Protein AF-0000000087002024 (afdb_homodimer)

Solvent-accessible surface area (backbone atoms only — not comparable to full-atom values): 13842 Å² total; per-residue (Å²): 134,77,80,69,66,62,60,83,56,74,82,60,69,81,63,93,51,54,60,60,53,45,49,52,43,45,49,52,35,51,55,49,42,67,74,44,63,76,77,37,67,68,39,47,54,50,47,54,56,45,52,52,46,45,51,45,52,73,75,35,86,49,65,70,56,34,30,61,72,56,17,46,45,52,67,56,52,44,46,52,52,39,53,53,48,35,53,40,45,56,47,44,66,74,64,39,79,87,51,78,80,74,66,69,71,67,70,75,66,75,72,75,73,80,81,126,134,76,81,70,67,63,60,82,57,74,80,60,68,82,62,93,50,52,61,61,54,46,49,53,42,43,49,52,36,52,57,48,43,65,74,45,64,76,80,36,67,68,39,48,54,51,47,56,54,45,52,53,46,45,49,45,51,75,73,34,86,49,64,72,57,33,29,60,71,56,18,46,45,52,66,55,54,44,45,52,52,38,54,52,50,36,52,40,45,55,46,44,68,72,64,40,79,87,52,78,79,73,68,68,71,67,70,75,66,74,72,75,72,78,80,128

Organism: Coptotermes formosanus (NCBI:txid36987)

Radius of gyration: 22.5 Å; Cα contacts (8 Å, |Δi|>4): 186; chains: 2; bounding box: 39×82×56 Å

pLDDT: mean 81.4, std 20.83, range [23.92, 98.75]

Sequence (232 aa):
MLLFQTTGLTGLAVAKNPHHTLTVLYSKILRALQKMPSNAAYRKYTEEIISERALVVKSTADVGELERKIGCGQVEELIVQAENELILARKMLSWKPWEPLITKPVPQQWTWPPTKMLLFQTTGLTGLAVAKNPHHTLTVLYSKILRALQKMPSNAAYRKYTEEIISERALVVKSTADVGELERKIGCGQVEELIVQAENELILARKMLSWKPWEPLITKPVPQQWTWPPTK

Structure (mmCIF, N/CA/C/O backbone):
data_AF-0000000087002024-model_v1
#
loop_
_entity.id
_entity.type
_entity.pdbx_description
1 polymer 'Uncharacterized protein'
#
loop_
_atom_site.group_PDB
_atom_site.id
_atom_site.type_symbol
_atom_site.label_atom_id
_atom_site.label_alt_id
_atom_site.label_comp_id
_atom_site.label_asym_id
_atom_site.l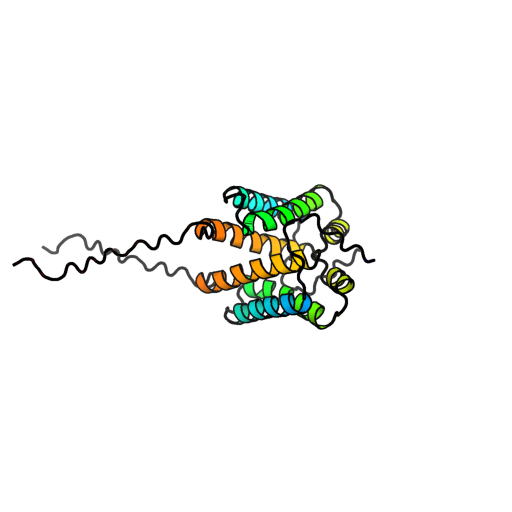abel_entity_id
_atom_site.label_seq_id
_atom_site.pdbx_PDB_ins_code
_atom_site.Cartn_x
_atom_site.Cartn_y
_atom_site.Cartn_z
_atom_site.occupancy
_atom_site.B_iso_or_equiv
_atom_site.auth_seq_id
_atom_site.auth_comp_id
_atom_site.auth_asym_id
_atom_site.auth_atom_id
_atom_site.pdbx_PDB_model_num
ATOM 1 N N . MET A 1 1 ? 16.328 -25.953 -3.027 1 23.92 1 MET A N 1
ATOM 2 C CA . MET A 1 1 ? 17.172 -24.828 -2.611 1 23.92 1 MET A CA 1
ATOM 3 C C . MET A 1 1 ? 16.531 -23.5 -3.012 1 23.92 1 MET A C 1
ATOM 5 O O . MET A 1 1 ? 16.391 -23.203 -4.203 1 23.92 1 MET A O 1
ATOM 9 N N . LEU A 1 2 ? 15.273 -23.234 -2.746 1 27.25 2 LEU A N 1
ATOM 10 C CA . LEU A 1 2 ? 14.031 -22.688 -3.289 1 27.25 2 LEU A CA 1
ATOM 11 C C . LEU A 1 2 ? 14.18 -21.203 -3.598 1 27.25 2 LEU A C 1
ATOM 13 O O . LEU A 1 2 ? 14.797 -20.469 -2.828 1 27.25 2 LEU A O 1
ATOM 17 N N . LEU A 1 3 ? 14.086 -20.891 -4.848 1 30.22 3 LEU A N 1
ATOM 18 C CA . LEU A 1 3 ? 14.43 -19.766 -5.715 1 30.22 3 LEU A CA 1
ATOM 19 C C . LEU A 1 3 ? 13.914 -18.453 -5.129 1 30.22 3 LEU A C 1
ATOM 21 O O . LEU A 1 3 ? 12.711 -18.266 -4.98 1 30.22 3 LEU A O 1
ATOM 25 N N . PHE A 1 4 ? 14.344 -18.125 -3.893 1 35.19 4 PHE A N 1
ATOM 26 C CA . PHE A 1 4 ? 14.367 -16.734 -3.428 1 35.19 4 PHE A CA 1
ATOM 27 C C . PHE A 1 4 ? 14.617 -15.781 -4.586 1 35.19 4 PHE A C 1
ATOM 29 O O . PHE A 1 4 ? 15.773 -15.523 -4.945 1 35.19 4 PHE A O 1
ATOM 36 N N . GLN A 1 5 ? 14.172 -16.156 -5.648 1 35.31 5 GLN A N 1
ATOM 37 C CA . GLN A 1 5 ? 14.492 -15.266 -6.754 1 35.31 5 GLN A CA 1
ATOM 38 C C . GLN A 1 5 ? 14.297 -13.805 -6.355 1 35.31 5 GLN A C 1
ATOM 40 O O . GLN A 1 5 ? 13.227 -13.422 -5.883 1 35.31 5 GLN A O 1
ATOM 45 N N . THR A 1 6 ? 15.297 -13.344 -5.531 1 40.56 6 THR A N 1
ATOM 46 C CA . THR A 1 6 ? 15.492 -11.961 -5.109 1 40.56 6 THR A CA 1
ATOM 47 C C . THR A 1 6 ? 14.805 -11 -6.074 1 40.56 6 THR A C 1
ATOM 49 O O . THR A 1 6 ? 14.945 -11.125 -7.293 1 40.56 6 THR A O 1
ATOM 52 N N . THR A 1 7 ? 13.602 -10.969 -6 1 44.62 7 THR A N 1
ATOM 53 C CA . THR A 1 7 ? 13.203 -9.766 -6.723 1 44.62 7 THR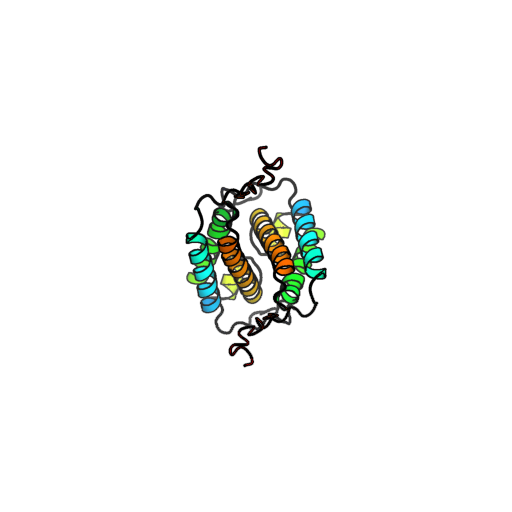 A CA 1
ATOM 54 C C . THR A 1 7 ? 14.312 -8.719 -6.688 1 44.62 7 THR A C 1
ATOM 56 O O . THR A 1 7 ? 15.156 -8.727 -5.785 1 44.62 7 THR A O 1
ATOM 59 N N . GLY A 1 8 ? 15.242 -8.891 -7.855 1 44.75 8 GLY A N 1
ATOM 60 C CA . GLY A 1 8 ? 16.172 -7.816 -8.141 1 44.75 8 GLY A CA 1
ATOM 61 C C . GLY A 1 8 ? 15.977 -6.598 -7.258 1 44.75 8 GLY A C 1
ATOM 62 O O . GLY A 1 8 ? 16.469 -5.508 -7.57 1 44.75 8 GLY A O 1
ATOM 63 N N . LEU A 1 9 ? 14.914 -6.742 -6.496 1 50.91 9 LEU A N 1
ATOM 64 C CA . LEU A 1 9 ? 14.859 -5.527 -5.688 1 50.91 9 LEU A CA 1
ATOM 65 C C . LEU A 1 9 ? 16.047 -5.469 -4.723 1 50.91 9 LEU A C 1
ATOM 67 O O . LEU A 1 9 ? 16.062 -6.18 -3.713 1 50.91 9 LEU A O 1
ATOM 71 N N . THR A 1 10 ? 17.156 -5.328 -5.141 1 52.59 10 THR A N 1
ATOM 72 C CA . THR A 1 10 ? 18.453 -5.328 -4.5 1 52.59 10 THR A CA 1
ATOM 73 C C . THR A 1 10 ? 18.391 -4.652 -3.133 1 52.59 10 THR A C 1
ATOM 75 O O . THR A 1 10 ? 19.109 -5.043 -2.207 1 52.59 10 THR A O 1
ATOM 78 N N . GLY A 1 11 ? 17.656 -3.789 -2.939 1 53.91 11 GLY A N 1
ATOM 79 C CA . GLY A 1 11 ? 17.828 -2.98 -1.743 1 53.91 11 GLY A CA 1
ATOM 80 C C . GLY A 1 11 ? 16.969 -3.443 -0.584 1 53.91 11 GLY A C 1
ATOM 81 O O . GLY A 1 11 ? 17.062 -2.91 0.523 1 53.91 11 GLY A O 1
ATOM 82 N N . LEU A 1 12 ? 16.141 -4.383 -0.875 1 62.22 12 LEU A N 1
ATOM 83 C CA . LEU A 1 12 ? 15.281 -4.766 0.246 1 62.22 12 LEU A CA 1
ATOM 84 C C . LEU A 1 12 ? 15.93 -5.875 1.066 1 62.22 12 LEU A C 1
ATOM 86 O O . LEU A 1 12 ? 16.391 -6.875 0.511 1 62.22 12 LEU A O 1
ATOM 90 N N . ALA A 1 13 ? 16.359 -5.551 2.275 1 59.19 13 ALA A N 1
ATOM 91 C CA . ALA A 1 13 ? 16.969 -6.523 3.178 1 59.19 13 ALA A CA 1
ATOM 92 C C . ALA A 1 13 ? 16.016 -7.684 3.457 1 59.19 13 ALA A C 1
ATOM 94 O O . ALA A 1 13 ? 14.812 -7.484 3.621 1 59.19 13 ALA A O 1
ATOM 95 N N . VAL A 1 14 ? 16.562 -8.836 3.277 1 68.31 14 VAL A N 1
ATOM 96 C CA . VAL A 1 14 ? 15.852 -10.062 3.613 1 68.31 14 VAL A CA 1
ATOM 97 C C . VAL A 1 14 ? 15.531 -10.078 5.105 1 68.31 14 VAL A C 1
ATOM 99 O O . VAL A 1 14 ? 16.406 -9.859 5.941 1 68.31 14 VAL A O 1
ATOM 102 N N . A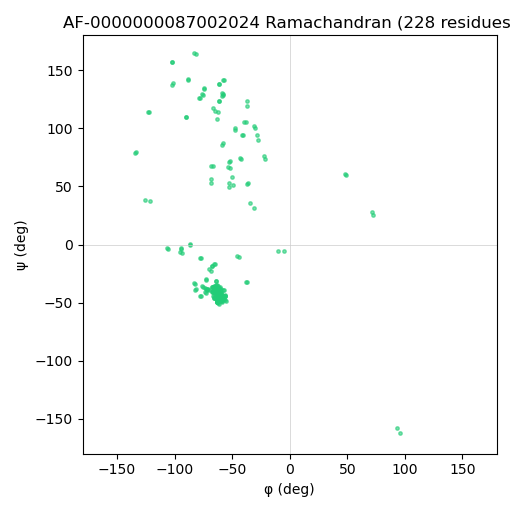LA A 1 15 ? 14.172 -10.219 5.328 1 74.5 15 ALA A N 1
ATOM 103 C CA . ALA A 1 15 ? 13.766 -10.281 6.727 1 74.5 15 ALA A CA 1
ATOM 104 C C . ALA A 1 15 ? 14.094 -11.641 7.332 1 74.5 15 ALA A C 1
ATOM 106 O O . ALA A 1 15 ? 13.781 -12.68 6.742 1 74.5 15 ALA A O 1
ATOM 107 N N . LYS A 1 16 ? 14.766 -11.641 8.477 1 80.31 16 LYS A N 1
ATOM 108 C CA . LYS A 1 16 ? 15.125 -12.867 9.188 1 80.31 16 LYS A CA 1
ATOM 109 C C . LYS A 1 16 ? 13.883 -13.633 9.633 1 80.31 16 LYS A C 1
ATOM 111 O O . LYS A 1 16 ? 13.836 -14.859 9.555 1 80.31 16 LYS A O 1
ATOM 116 N N . ASN A 1 17 ? 12.836 -12.898 10.016 1 91.69 17 ASN A N 1
ATOM 117 C CA . ASN A 1 17 ? 11.578 -13.477 10.469 1 91.69 17 ASN A CA 1
ATOM 118 C C . ASN A 1 17 ? 10.383 -12.805 9.812 1 91.69 17 ASN A C 1
ATOM 120 O O . ASN A 1 17 ? 9.688 -12 10.438 1 91.69 17 ASN A O 1
ATOM 124 N N . PRO A 1 18 ? 10.172 -13.227 8.625 1 92.88 18 PRO A N 1
ATOM 125 C CA . PRO A 1 18 ? 9.125 -12.539 7.863 1 92.88 18 PRO A CA 1
ATOM 126 C C . PRO A 1 18 ? 7.742 -12.703 8.484 1 92.88 18 PRO A C 1
ATOM 128 O O . PRO A 1 18 ? 6.934 -11.766 8.453 1 92.88 18 PRO A O 1
ATOM 131 N N . HIS A 1 19 ? 7.5 -13.844 9.023 1 95.38 19 HIS A N 1
ATOM 132 C CA . HIS A 1 19 ? 6.203 -14.07 9.656 1 95.38 19 HIS A CA 1
ATOM 133 C C . HIS A 1 19 ? 5.977 -13.102 10.812 1 95.38 19 HIS A C 1
ATOM 135 O O . HIS A 1 19 ? 4.914 -12.477 10.906 1 95.38 19 HIS A O 1
ATOM 141 N N . HIS A 1 20 ? 6.949 -13.078 11.641 1 95.69 20 HIS A N 1
ATOM 142 C CA . HIS A 1 20 ? 6.844 -12.172 12.773 1 95.69 20 HIS A CA 1
ATOM 143 C C . HIS A 1 20 ? 6.695 -10.719 12.32 1 95.69 20 HIS A C 1
ATOM 145 O O . HIS A 1 20 ? 5.812 -10.008 12.797 1 95.69 20 HIS A O 1
ATOM 151 N N . THR A 1 21 ? 7.551 -10.32 11.391 1 95.12 21 THR A N 1
ATOM 152 C CA . THR A 1 21 ? 7.551 -8.945 10.906 1 95.12 21 THR A CA 1
ATOM 153 C C . THR A 1 21 ? 6.199 -8.594 10.297 1 95.12 21 THR A C 1
ATOM 155 O O . THR A 1 21 ? 5.613 -7.559 10.625 1 95.12 21 THR A O 1
ATOM 158 N N . LEU A 1 22 ? 5.668 -9.43 9.484 1 96.69 22 LEU A N 1
ATOM 159 C CA . LEU A 1 22 ? 4.383 -9.18 8.844 1 96.69 22 LEU A CA 1
ATOM 160 C C . LEU A 1 22 ? 3.254 -9.18 9.867 1 96.69 22 LEU A C 1
ATOM 162 O O . LEU A 1 22 ? 2.336 -8.359 9.781 1 96.69 22 LEU A O 1
ATOM 166 N N . THR A 1 23 ? 3.326 -10.078 10.781 1 97.81 23 THR A N 1
ATOM 167 C CA . THR A 1 23 ? 2.314 -10.141 11.828 1 97.81 23 THR A CA 1
ATOM 168 C C . THR A 1 23 ? 2.264 -8.828 12.609 1 97.81 23 THR A C 1
ATOM 170 O O . THR A 1 23 ? 1.185 -8.273 12.836 1 97.81 23 THR A O 1
ATOM 173 N N . VAL A 1 24 ? 3.373 -8.328 12.977 1 97.81 24 VAL A N 1
ATOM 174 C CA . VAL A 1 24 ? 3.461 -7.082 13.742 1 97.81 24 VAL A CA 1
ATOM 175 C C . VAL A 1 24 ? 2.914 -5.926 12.906 1 97.81 24 VAL A C 1
ATOM 177 O O . VAL A 1 24 ? 2.096 -5.141 13.391 1 97.81 24 VAL A O 1
ATOM 180 N N . LEU A 1 25 ? 3.342 -5.824 11.68 1 97.88 25 LEU A N 1
ATOM 181 C CA . LEU A 1 25 ? 2.93 -4.734 10.805 1 97.88 25 LEU A CA 1
ATOM 182 C C . LEU A 1 25 ? 1.425 -4.777 10.555 1 97.88 25 LEU A C 1
ATOM 184 O O . LEU A 1 25 ? 0.743 -3.756 10.672 1 97.88 25 LEU A O 1
ATOM 188 N N . TYR A 1 26 ? 0.901 -5.922 10.195 1 98.38 26 TYR A N 1
ATOM 189 C CA . TYR A 1 26 ? -0.527 -6.043 9.922 1 98.38 26 TYR A CA 1
ATOM 190 C C . TYR A 1 26 ? -1.346 -5.758 11.18 1 98.38 26 TYR A C 1
ATOM 192 O O . TYR A 1 26 ? -2.412 -5.145 11.109 1 98.38 26 TYR A O 1
ATOM 200 N N . SER A 1 27 ? -0.848 -6.188 12.297 1 98.69 27 SER A N 1
ATOM 201 C CA . SER A 1 27 ? -1.529 -5.891 13.555 1 98.69 27 SER A CA 1
ATOM 202 C C . SER A 1 27 ? -1.57 -4.391 13.82 1 98.69 27 SER A C 1
ATOM 204 O O . SER A 1 27 ? -2.602 -3.854 14.227 1 98.69 27 SER A O 1
ATOM 206 N N . LYS A 1 28 ? -0.49 -3.766 13.625 1 98.75 28 LYS A N 1
ATOM 207 C CA . LYS A 1 28 ? -0.429 -2.32 13.828 1 98.75 28 LYS A CA 1
ATOM 208 C C . LYS A 1 28 ? -1.367 -1.59 12.875 1 98.75 28 LYS A C 1
ATOM 210 O O . LYS A 1 28 ? -2.025 -0.622 13.258 1 98.75 28 LYS A O 1
ATOM 215 N N . ILE A 1 29 ? -1.434 -2.023 11.688 1 98.75 29 ILE A N 1
ATOM 216 C CA . ILE A 1 29 ? -2.32 -1.414 10.703 1 98.75 29 ILE A CA 1
ATOM 217 C C . ILE A 1 29 ? -3.771 -1.583 11.141 1 98.75 29 ILE A C 1
ATOM 219 O O . ILE A 1 29 ? -4.539 -0.619 11.148 1 98.75 29 ILE A O 1
ATOM 223 N N . LEU A 1 30 ? -4.113 -2.799 11.492 1 98.62 30 LEU A N 1
ATOM 224 C CA . LEU A 1 30 ? -5.484 -3.074 11.914 1 98.62 30 LEU A CA 1
ATOM 225 C C . LEU A 1 30 ? -5.852 -2.238 13.141 1 98.62 30 LEU A C 1
ATOM 227 O O . LEU A 1 30 ? -6.965 -1.72 13.227 1 98.62 30 LEU A O 1
ATOM 231 N N . ARG A 1 31 ? -4.926 -2.123 14.039 1 98.62 31 ARG A N 1
ATOM 232 C CA . ARG A 1 31 ? -5.168 -1.3 15.219 1 98.62 31 ARG A CA 1
ATOM 233 C C . ARG A 1 31 ? -5.402 0.156 14.836 1 98.62 31 ARG A C 1
ATOM 235 O O . ARG A 1 31 ? -6.281 0.818 15.391 1 98.62 31 ARG A O 1
ATOM 242 N N . ALA A 1 32 ? -4.621 0.659 13.938 1 98.56 32 ALA A N 1
ATOM 243 C CA . ALA A 1 32 ? -4.809 2.027 13.461 1 98.56 32 ALA A CA 1
ATOM 244 C C . ALA A 1 32 ? -6.172 2.195 12.797 1 98.56 32 ALA A C 1
ATOM 246 O O . ALA A 1 32 ? -6.855 3.197 13.016 1 98.56 32 ALA A O 1
ATOM 247 N N . LEU A 1 33 ? -6.566 1.242 11.992 1 98.44 33 LEU A N 1
ATOM 248 C CA . LEU A 1 33 ? -7.832 1.299 11.273 1 98.44 33 LEU A CA 1
ATOM 249 C C . LEU A 1 33 ? -9.016 1.287 12.234 1 98.44 33 LEU A C 1
ATOM 251 O O . LEU A 1 33 ? -10.047 1.908 11.977 1 98.44 33 LEU A O 1
ATOM 255 N N . GLN A 1 34 ? -8.812 0.633 13.328 1 98.25 34 GLN A N 1
ATOM 256 C CA . GLN A 1 34 ? -9.883 0.527 14.312 1 98.25 34 GLN A CA 1
ATOM 257 C C . GLN A 1 34 ? -10.188 1.884 14.945 1 98.25 34 GLN A C 1
ATOM 259 O O . GLN A 1 34 ? -11.258 2.074 15.531 1 98.25 34 GLN A O 1
ATOM 264 N N . LYS A 1 35 ? -9.297 2.777 14.836 1 98.12 35 LYS A N 1
ATOM 265 C CA . LYS A 1 35 ? -9.477 4.109 15.406 1 98.12 35 LYS A CA 1
ATOM 266 C C . LYS A 1 35 ? -10.203 5.031 14.43 1 98.12 35 LYS A C 1
ATOM 268 O O . LYS A 1 35 ? -10.477 6.188 14.75 1 98.12 35 LYS A O 1
ATOM 273 N N . MET A 1 36 ? -10.562 4.586 13.297 1 97.75 36 MET A N 1
ATOM 274 C CA . MET A 1 36 ? -11.281 5.34 12.266 1 97.75 36 MET A CA 1
ATOM 275 C C . MET A 1 36 ? -12.758 4.969 12.25 1 97.75 36 MET A C 1
ATOM 277 O O . MET A 1 36 ? -13.133 3.869 12.664 1 97.75 36 MET A O 1
ATOM 281 N N . PRO A 1 37 ? -13.578 5.93 11.703 1 96.56 37 PRO A N 1
ATOM 282 C CA . PRO A 1 37 ? -14.969 5.516 11.477 1 96.56 37 PRO A CA 1
ATOM 283 C C . PRO A 1 37 ? -15.078 4.285 10.586 1 96.56 37 PRO A C 1
ATOM 285 O O . PRO A 1 37 ? -14.336 4.16 9.602 1 96.56 37 PRO A O 1
ATOM 288 N N . SER A 1 38 ? -15.992 3.398 10.867 1 94.19 38 SER A N 1
ATOM 289 C CA . SER A 1 38 ? -16.094 2.117 10.172 1 94.19 38 SER A CA 1
ATOM 290 C C . SER A 1 38 ? -16.562 2.303 8.734 1 94.19 38 SER A C 1
ATOM 292 O O . SER A 1 38 ? -16.344 1.432 7.887 1 94.19 38 SER A O 1
ATOM 294 N N . ASN A 1 39 ? -17.156 3.379 8.547 1 91.56 39 ASN A N 1
ATOM 295 C CA . ASN A 1 39 ? -17.688 3.6 7.207 1 91.56 39 ASN A CA 1
ATOM 296 C C . ASN A 1 39 ? -16.719 4.387 6.332 1 91.56 39 ASN A C 1
ATOM 298 O O . ASN A 1 39 ? -17.031 4.684 5.176 1 91.56 39 ASN A O 1
ATOM 302 N N . ALA A 1 40 ? -15.617 4.793 6.887 1 92.12 40 ALA A N 1
ATOM 303 C CA . ALA A 1 40 ? -14.594 5.422 6.051 1 92.12 40 ALA A CA 1
ATOM 304 C C . ALA A 1 40 ? -14.141 4.484 4.938 1 92.12 40 ALA A C 1
ATOM 306 O O . ALA A 1 40 ? -13.812 3.32 5.195 1 92.12 40 ALA A O 1
ATOM 307 N N . ALA A 1 41 ? -14.195 5.039 3.746 1 89 41 ALA A N 1
ATOM 308 C CA . ALA A 1 41 ? -13.867 4.203 2.594 1 89 41 ALA A CA 1
ATOM 309 C C . ALA A 1 41 ? -12.477 3.584 2.742 1 89 41 ALA A C 1
ATOM 311 O O . ALA A 1 41 ? -12.297 2.387 2.51 1 89 41 ALA A O 1
ATOM 312 N N . TYR A 1 42 ? -11.531 4.359 3.158 1 94.38 42 TYR A N 1
ATOM 313 C CA . TYR A 1 42 ? -10.164 3.877 3.35 1 94.38 42 TYR A CA 1
ATOM 314 C C . TYR A 1 42 ? -10.133 2.715 4.336 1 94.38 42 TYR A C 1
ATOM 316 O O . TYR A 1 42 ? -9.461 1.708 4.094 1 94.38 42 TYR A O 1
ATOM 324 N N . ARG A 1 43 ? -10.805 2.854 5.426 1 95.44 43 ARG A N 1
ATOM 325 C CA . ARG A 1 43 ? -10.828 1.813 6.449 1 95.44 43 ARG A CA 1
ATOM 326 C C . ARG A 1 43 ? -11.461 0.535 5.914 1 95.44 43 ARG A C 1
ATOM 328 O O . ARG A 1 43 ? -10.914 -0.556 6.082 1 95.44 43 ARG A O 1
ATOM 335 N N . LYS A 1 44 ? -12.562 0.679 5.242 1 93 44 LYS A N 1
ATOM 336 C CA . LYS A 1 44 ? -13.32 -0.469 4.754 1 93 44 LYS A CA 1
ATOM 337 C C . LYS A 1 44 ? -12.469 -1.334 3.828 1 93 44 LYS A C 1
ATOM 339 O O . LYS A 1 44 ? -12.336 -2.541 4.043 1 93 44 LYS A O 1
ATOM 344 N N . TYR A 1 45 ? -11.891 -0.741 2.963 1 91.06 45 TYR A N 1
ATOM 345 C CA . TYR A 1 45 ? -11.164 -1.486 1.939 1 91.06 45 TYR A CA 1
ATOM 346 C C . TYR A 1 45 ? -9.836 -1.999 2.477 1 91.06 45 TYR A C 1
ATOM 348 O O . TYR A 1 45 ? -9.484 -3.166 2.279 1 91.06 45 TYR A O 1
ATOM 356 N N . THR A 1 46 ? -9.125 -1.176 3.168 1 95.12 46 THR A N 1
ATOM 357 C CA . THR A 1 46 ? -7.82 -1.569 3.68 1 95.12 46 THR A CA 1
ATOM 358 C C . THR A 1 46 ? -7.957 -2.664 4.734 1 95.12 46 THR A C 1
ATOM 360 O O . THR A 1 46 ? -7.125 -3.572 4.809 1 95.12 46 THR A O 1
ATOM 363 N N . GLU A 1 47 ? -8.992 -2.596 5.551 1 95.81 47 GLU A N 1
ATOM 364 C CA . GLU A 1 47 ? -9.203 -3.611 6.574 1 95.81 47 GLU A CA 1
ATOM 365 C C . GLU A 1 47 ? -9.453 -4.98 5.953 1 95.81 47 GLU A C 1
ATOM 367 O O . GLU A 1 47 ? -8.953 -5.996 6.441 1 95.81 47 GLU A O 1
ATOM 372 N N . GLU A 1 48 ? -10.234 -5.008 4.957 1 91.44 48 GLU A N 1
ATOM 373 C CA . GLU A 1 48 ? -10.523 -6.266 4.277 1 91.44 48 GLU A CA 1
ATOM 374 C C . GLU A 1 48 ? -9.25 -6.902 3.723 1 91.44 48 GLU A C 1
ATOM 376 O O . GLU A 1 48 ? -9.016 -8.094 3.916 1 91.44 48 GLU A O 1
ATOM 381 N N . ILE A 1 49 ? -8.445 -6.137 3.043 1 91.06 49 ILE A N 1
ATOM 382 C CA . ILE A 1 49 ? -7.227 -6.625 2.414 1 91.06 49 ILE A CA 1
ATOM 383 C C . ILE A 1 49 ? -6.238 -7.078 3.486 1 91.06 49 ILE A C 1
ATOM 385 O O . ILE A 1 49 ? -5.711 -8.195 3.422 1 91.06 49 ILE A O 1
ATOM 389 N N . ILE A 1 50 ? -6.051 -6.312 4.504 1 95.94 50 ILE A N 1
ATOM 390 C CA . ILE A 1 50 ? -5.051 -6.578 5.535 1 95.94 50 ILE A CA 1
ATOM 391 C C . ILE A 1 50 ? -5.496 -7.762 6.391 1 95.94 50 ILE A C 1
ATOM 393 O O . ILE A 1 50 ? -4.676 -8.594 6.785 1 95.94 50 ILE A O 1
ATOM 397 N N . SER A 1 51 ? -6.77 -7.852 6.684 1 95.75 51 SER A N 1
ATOM 398 C CA . SER A 1 51 ? -7.266 -8.969 7.473 1 95.75 51 SER A CA 1
ATOM 399 C C . SER A 1 51 ? -7.047 -10.297 6.754 1 95.75 51 SER A C 1
ATOM 401 O O . SER A 1 51 ? -6.652 -11.289 7.371 1 95.75 51 SER A O 1
ATOM 403 N N . GLU A 1 52 ? -7.297 -10.289 5.527 1 92.12 52 GLU A N 1
ATOM 404 C CA . GLU A 1 52 ? -7.078 -11.492 4.727 1 92.12 52 GLU A CA 1
ATOM 405 C C . GLU A 1 52 ? -5.605 -11.883 4.715 1 92.12 52 GLU A C 1
ATOM 407 O O . GLU A 1 52 ? -5.273 -13.055 4.898 1 92.12 52 GLU A O 1
ATOM 412 N N . ARG A 1 53 ? -4.754 -10.938 4.492 1 94.19 53 ARG A N 1
ATOM 413 C CA . ARG A 1 53 ? -3.322 -11.211 4.453 1 94.19 53 ARG A CA 1
ATOM 414 C C . ARG A 1 53 ? -2.814 -11.68 5.812 1 94.19 53 ARG A C 1
ATOM 416 O O . ARG A 1 53 ? -1.995 -12.594 5.895 1 94.19 53 ARG A O 1
ATOM 423 N N . ALA A 1 54 ? -3.324 -11.016 6.836 1 96.44 54 ALA A N 1
ATOM 424 C CA . ALA A 1 54 ? -2.922 -11.398 8.188 1 96.44 54 ALA A CA 1
ATOM 425 C C . ALA A 1 54 ? -3.297 -12.844 8.484 1 96.44 54 ALA A C 1
ATOM 427 O O . ALA A 1 54 ? -2.525 -13.578 9.117 1 96.44 54 ALA A O 1
ATOM 428 N N . LEU A 1 55 ? -4.441 -13.234 8.031 1 96 55 LEU A N 1
ATOM 429 C CA . LEU A 1 55 ? -4.895 -14.609 8.227 1 96 55 LEU A CA 1
ATOM 430 C C . LEU A 1 55 ? -3.992 -15.586 7.484 1 96 55 LEU A C 1
ATOM 432 O O . LEU A 1 55 ? -3.646 -16.641 8.016 1 96 55 LEU A O 1
ATOM 436 N N . VAL A 1 56 ? -3.611 -15.25 6.312 1 94.12 56 VAL A N 1
ATOM 437 C CA . VAL A 1 56 ? -2.732 -16.109 5.52 1 94.12 56 VAL A CA 1
ATOM 438 C C . VAL A 1 56 ? -1.38 -16.234 6.215 1 94.12 56 VAL A C 1
ATOM 440 O O . VAL A 1 56 ? -0.826 -17.344 6.297 1 94.12 56 VAL A O 1
ATOM 443 N N . VAL A 1 57 ? -0.858 -15.133 6.73 1 96 57 VAL A N 1
ATOM 444 C CA . VAL A 1 57 ? 0.436 -15.133 7.402 1 96 57 VAL A CA 1
ATOM 445 C C . VAL A 1 57 ? 0.372 -16.031 8.633 1 96 57 VAL A C 1
ATOM 447 O O . VAL A 1 57 ? 1.305 -16.797 8.906 1 96 57 VAL A O 1
ATOM 450 N N . LYS A 1 58 ? -0.662 -16.016 9.305 1 96.56 58 LYS A N 1
ATOM 451 C CA . LYS A 1 58 ? -0.846 -16.766 10.539 1 96.56 58 LYS A CA 1
ATOM 452 C C . LYS A 1 58 ? -1.008 -18.25 10.266 1 96.56 58 LYS A C 1
ATOM 454 O O . LYS A 1 58 ? -0.549 -19.094 11.039 1 96.56 58 LYS A O 1
ATOM 459 N N . SER A 1 59 ? -1.542 -18.578 9.156 1 96.62 59 SER A N 1
ATOM 460 C CA . SER A 1 59 ? -1.973 -19.953 8.93 1 96.62 59 SER A CA 1
ATOM 461 C C . SER A 1 59 ? -1.022 -20.688 7.984 1 96.62 59 SER A C 1
ATOM 463 O O . SER A 1 59 ? -1.195 -21.875 7.715 1 96.62 59 SER A O 1
ATOM 465 N N . THR A 1 60 ? -0.051 -19.922 7.5 1 95.75 60 THR A N 1
ATOM 466 C CA . THR A 1 60 ? 0.834 -20.516 6.504 1 95.75 60 THR A CA 1
ATOM 467 C C . THR A 1 60 ? 2.289 -20.453 6.965 1 95.75 60 THR A C 1
ATOM 469 O O . THR A 1 60 ? 2.898 -19.375 6.945 1 95.75 60 THR A O 1
ATOM 472 N N . ALA A 1 61 ? 2.904 -21.547 7.223 1 92.62 61 ALA A N 1
ATOM 473 C CA . ALA A 1 61 ? 4.246 -21.594 7.801 1 92.62 61 ALA A CA 1
ATOM 474 C C . ALA A 1 61 ? 5.312 -21.406 6.723 1 92.62 61 ALA A C 1
ATOM 476 O O . ALA A 1 61 ? 6.297 -20.703 6.93 1 92.62 61 ALA A O 1
ATOM 477 N N . ASP A 1 62 ? 5.102 -21.984 5.582 1 93.06 62 ASP A N 1
ATOM 478 C CA . ASP A 1 62 ? 6.086 -21.953 4.508 1 93.06 62 ASP A CA 1
ATOM 479 C C . ASP A 1 62 ? 6.074 -20.609 3.783 1 93.06 62 ASP A C 1
ATOM 481 O O . ASP A 1 62 ? 5.023 -20.156 3.326 1 93.06 62 ASP A O 1
ATOM 485 N N . VAL A 1 63 ? 7.176 -20.031 3.715 1 86.75 63 VAL A N 1
ATOM 486 C CA . VAL A 1 63 ? 7.289 -18.688 3.127 1 86.75 63 VAL A CA 1
ATOM 487 C C . VAL A 1 63 ? 6.867 -18.734 1.66 1 86.75 63 VAL A C 1
ATOM 489 O O . VAL A 1 63 ? 6.184 -17.828 1.177 1 86.75 63 VAL A O 1
ATOM 492 N N . GLY A 1 64 ? 7.352 -19.766 0.952 1 86.56 64 GLY A N 1
ATOM 493 C CA . GLY A 1 64 ? 6.961 -19.891 -0.442 1 86.56 64 GLY A CA 1
ATOM 494 C C . GLY A 1 64 ? 5.457 -20.016 -0.631 1 86.56 64 GLY A C 1
ATOM 495 O O . GLY A 1 64 ? 4.891 -19.391 -1.531 1 86.56 64 GLY A O 1
ATOM 496 N N . GLU A 1 65 ? 4.863 -20.797 0.177 1 90.12 65 GLU A N 1
ATOM 497 C CA . GLU A 1 65 ? 3.414 -20.953 0.131 1 90.12 65 GLU A CA 1
ATOM 498 C C . GLU A 1 65 ? 2.697 -19.672 0.522 1 90.12 65 GLU A C 1
ATOM 500 O O . GLU A 1 65 ? 1.665 -19.328 -0.057 1 90.12 65 GLU A O 1
ATOM 505 N N . LEU A 1 66 ? 3.232 -18.984 1.522 1 90.38 66 LEU A N 1
ATOM 506 C CA . LEU A 1 66 ? 2.701 -17.703 1.963 1 90.38 66 LEU A CA 1
ATOM 507 C C . LEU A 1 66 ? 2.652 -16.703 0.806 1 90.38 66 LEU A C 1
ATOM 509 O O . LEU A 1 66 ? 1.621 -16.078 0.57 1 90.38 66 LEU A O 1
ATOM 513 N N . GLU A 1 67 ? 3.713 -16.625 0.111 1 85.44 67 GLU A N 1
ATOM 514 C CA . GLU A 1 67 ? 3.814 -15.711 -1.029 1 85.44 67 GLU A CA 1
ATOM 515 C C . GLU A 1 67 ? 2.789 -16.062 -2.104 1 85.44 67 GLU A C 1
ATOM 517 O O . GLU A 1 67 ? 2.15 -15.172 -2.672 1 85.44 67 GLU A O 1
ATOM 522 N N . ARG A 1 68 ? 2.578 -17.328 -2.307 1 84.81 68 ARG A N 1
ATOM 523 C CA . ARG A 1 68 ? 1.645 -17.781 -3.328 1 84.81 68 ARG A CA 1
ATOM 524 C C . ARG A 1 68 ? 0.203 -17.484 -2.928 1 84.81 68 ARG A C 1
ATOM 526 O O . ARG A 1 68 ? -0.607 -17.078 -3.764 1 84.81 68 ARG A O 1
ATOM 533 N N . LYS A 1 69 ? -0.023 -17.656 -1.699 1 85 69 LYS A N 1
ATOM 534 C CA . LYS A 1 69 ? -1.39 -17.469 -1.222 1 85 69 LYS A CA 1
ATOM 535 C C . LYS A 1 69 ? -1.766 -15.992 -1.19 1 85 69 LYS A C 1
ATOM 537 O O . LYS A 1 69 ? -2.902 -15.625 -1.499 1 85 69 LYS A O 1
ATOM 542 N N . ILE A 1 70 ? -0.79 -15.195 -0.751 1 82.06 70 ILE A N 1
ATOM 543 C CA . ILE A 1 70 ? -1.079 -13.766 -0.713 1 82.06 70 ILE A CA 1
ATOM 544 C C . ILE A 1 70 ? -1.073 -13.195 -2.131 1 82.06 70 ILE A C 1
ATOM 546 O O . ILE A 1 70 ? -1.896 -12.344 -2.469 1 82.06 70 ILE A O 1
ATOM 550 N N . GLY A 1 71 ? -0.161 -13.711 -2.936 1 74.5 71 GLY A N 1
ATOM 551 C CA . GLY A 1 71 ? -0.15 -13.32 -4.336 1 74.5 71 GLY A CA 1
ATOM 552 C C . GLY A 1 71 ? 0.341 -11.898 -4.551 1 74.5 71 GLY A C 1
ATOM 553 O O . GLY A 1 71 ? -0.146 -11.195 -5.441 1 74.5 71 GLY A O 1
ATOM 554 N N . CYS A 1 72 ? 1.123 -11.359 -3.678 1 72.44 72 CYS A N 1
ATOM 555 C CA . CYS A 1 72 ? 1.562 -9.977 -3.836 1 72.44 72 CYS A CA 1
ATOM 556 C C . CYS A 1 72 ? 3.082 -9.891 -3.896 1 72.44 72 CYS A C 1
ATOM 558 O O . CYS A 1 72 ? 3.678 -8.953 -3.361 1 72.44 72 CYS A O 1
ATOM 560 N N . GLY A 1 73 ? 3.699 -10.812 -4.508 1 75.44 73 GLY A N 1
ATOM 561 C CA . GLY A 1 73 ? 5.145 -10.773 -4.645 1 75.44 73 GLY A CA 1
ATOM 562 C C . GLY A 1 73 ? 5.871 -11.531 -3.553 1 75.44 73 GLY A C 1
ATOM 563 O O . GLY A 1 73 ? 5.309 -12.453 -2.951 1 75.44 73 GLY A O 1
ATOM 564 N N . GLN A 1 74 ? 7.105 -11.133 -3.41 1 81.69 74 GLN A N 1
ATOM 565 C CA . GLN A 1 74 ? 7.938 -11.766 -2.391 1 81.69 74 GLN A CA 1
ATOM 566 C C . GLN A 1 74 ? 7.695 -11.141 -1.02 1 81.69 74 GLN A C 1
ATOM 568 O O . GLN A 1 74 ? 7.121 -10.055 -0.921 1 81.69 74 GLN A O 1
ATOM 573 N N . VAL A 1 75 ? 8.125 -11.797 -0.043 1 87.5 75 VAL A N 1
ATOM 574 C CA . VAL A 1 75 ? 7.875 -11.391 1.337 1 87.5 75 VAL A CA 1
ATOM 575 C C . VAL A 1 75 ? 8.477 -10.008 1.588 1 87.5 75 VAL A C 1
ATOM 577 O O . VAL A 1 75 ? 7.898 -9.195 2.309 1 87.5 75 VAL A O 1
ATOM 580 N N . GLU A 1 76 ? 9.578 -9.727 1.018 1 86.12 76 GLU A N 1
ATOM 581 C CA . GLU A 1 76 ? 10.211 -8.422 1.183 1 86.12 76 GLU A CA 1
ATOM 582 C C . GLU A 1 76 ? 9.328 -7.309 0.621 1 86.12 76 GLU A C 1
ATOM 584 O O . GLU A 1 76 ? 9.234 -6.23 1.211 1 86.12 76 GLU A O 1
ATOM 589 N N . GLU A 1 77 ? 8.727 -7.535 -0.465 1 88.12 77 GLU A N 1
ATOM 590 C CA . GLU A 1 77 ? 7.781 -6.586 -1.043 1 88.12 77 GLU A CA 1
ATOM 591 C C . GLU A 1 77 ? 6.551 -6.426 -0.155 1 88.12 77 GLU A C 1
ATOM 593 O O . GLU A 1 77 ? 6.035 -5.316 0.008 1 88.12 77 GLU A O 1
ATOM 598 N N . LEU A 1 78 ? 6.141 -7.531 0.36 1 91.88 78 LEU A N 1
ATOM 599 C CA . LEU A 1 78 ? 5 -7.488 1.269 1 91.88 78 LEU A CA 1
ATOM 600 C C . LEU A 1 78 ? 5.305 -6.621 2.484 1 91.88 78 LEU A C 1
ATOM 602 O O . LEU A 1 78 ? 4.445 -5.875 2.953 1 91.88 78 LEU A O 1
ATOM 606 N N . ILE A 1 79 ? 6.52 -6.75 2.967 1 92.38 79 ILE A N 1
ATOM 607 C CA . ILE A 1 79 ? 6.938 -5.992 4.141 1 92.38 79 ILE A CA 1
ATOM 608 C C . ILE A 1 79 ? 6.98 -4.504 3.807 1 92.38 79 ILE A C 1
ATOM 610 O O . ILE A 1 79 ? 6.438 -3.678 4.547 1 92.38 79 ILE A O 1
ATOM 614 N N . VAL A 1 80 ? 7.516 -4.133 2.689 1 91.69 80 VAL A N 1
ATOM 615 C CA . VAL A 1 80 ? 7.566 -2.738 2.26 1 91.69 80 VAL A CA 1
ATOM 616 C C . VAL A 1 80 ? 6.148 -2.193 2.098 1 91.69 80 VAL A C 1
ATOM 618 O O . VAL A 1 80 ? 5.852 -1.08 2.533 1 91.69 80 VAL A O 1
ATOM 621 N N . GLN A 1 81 ? 5.289 -2.939 1.477 1 94.12 81 GLN A N 1
ATOM 622 C CA . GLN A 1 81 ? 3.896 -2.543 1.296 1 94.12 81 GLN A CA 1
ATOM 623 C C . GLN A 1 81 ? 3.209 -2.32 2.641 1 94.12 81 GLN A C 1
ATOM 625 O O . GLN A 1 81 ? 2.475 -1.346 2.814 1 94.12 81 GLN A O 1
ATOM 630 N N . ALA A 1 82 ? 3.484 -3.238 3.562 1 96.12 82 ALA A N 1
ATOM 631 C CA . ALA A 1 82 ? 2.881 -3.127 4.887 1 96.12 82 ALA A CA 1
ATOM 632 C C . ALA A 1 82 ? 3.414 -1.908 5.633 1 96.12 82 ALA A C 1
ATOM 634 O O . ALA A 1 82 ? 2.656 -1.201 6.301 1 96.12 82 ALA A O 1
ATOM 635 N N . GLU A 1 83 ? 4.676 -1.632 5.52 1 95.88 83 GLU A N 1
ATOM 636 C CA . GLU A 1 83 ? 5.277 -0.459 6.148 1 95.88 83 GLU A CA 1
ATOM 637 C C . GLU A 1 83 ? 4.676 0.831 5.598 1 95.88 83 GLU A C 1
ATOM 639 O O . GLU A 1 83 ? 4.336 1.738 6.359 1 95.88 83 GLU A O 1
ATOM 644 N N . ASN A 1 84 ? 4.574 0.859 4.305 1 96.56 84 ASN A N 1
ATOM 645 C CA . ASN A 1 84 ? 3.98 2.033 3.674 1 96.56 84 ASN A CA 1
ATOM 646 C C . ASN A 1 84 ? 2.521 2.213 4.09 1 96.56 84 ASN A C 1
ATOM 648 O O . ASN A 1 84 ? 2.08 3.334 4.344 1 96.56 84 ASN A O 1
ATOM 652 N N . GLU A 1 85 ? 1.783 1.097 4.094 1 97.94 85 GLU A N 1
ATOM 653 C CA . GLU A 1 85 ? 0.383 1.16 4.5 1 97.94 85 GLU A CA 1
ATOM 654 C C . GLU A 1 85 ? 0.246 1.632 5.945 1 97.94 85 GLU A C 1
ATOM 656 O O . GLU A 1 85 ? -0.665 2.396 6.27 1 97.94 85 GLU A O 1
ATOM 661 N N . LEU A 1 86 ? 1.145 1.216 6.812 1 98.44 86 LEU A N 1
ATOM 662 C CA . LEU A 1 86 ? 1.125 1.671 8.195 1 98.44 86 LEU A CA 1
ATOM 663 C C . LEU A 1 86 ? 1.351 3.178 8.281 1 98.44 86 LEU A C 1
ATOM 665 O O . LEU A 1 86 ? 0.657 3.873 9.023 1 98.44 86 LEU A O 1
ATOM 669 N N . ILE A 1 87 ? 2.303 3.656 7.516 1 97.75 87 ILE A N 1
ATOM 670 C CA . ILE A 1 87 ? 2.555 5.094 7.469 1 97.75 87 ILE A CA 1
ATOM 671 C C . ILE A 1 87 ? 1.29 5.824 7.027 1 97.75 87 ILE A C 1
ATOM 673 O O . ILE A 1 87 ? 0.877 6.801 7.652 1 97.75 87 ILE A O 1
ATOM 677 N N . LEU A 1 88 ? 0.621 5.348 6.027 1 97.88 88 LEU A N 1
ATOM 678 C CA . LEU A 1 88 ? -0.592 5.988 5.531 1 97.88 88 LEU A CA 1
ATOM 679 C C . LEU A 1 88 ? -1.7 5.938 6.578 1 97.88 88 LEU A C 1
ATOM 681 O O . LEU A 1 88 ? -2.391 6.934 6.805 1 97.88 88 LEU A O 1
ATOM 685 N N . ALA A 1 89 ? -1.859 4.773 7.148 1 98.44 89 ALA A N 1
ATOM 686 C CA . ALA A 1 89 ? -2.898 4.629 8.164 1 98.44 89 ALA A CA 1
ATOM 687 C C . ALA A 1 89 ? -2.713 5.641 9.289 1 98.44 89 ALA A C 1
ATOM 689 O O . ALA A 1 89 ? -3.676 6.27 9.734 1 98.44 89 ALA A O 1
ATOM 690 N N . ARG A 1 90 ? -1.525 5.797 9.703 1 97.62 90 ARG A N 1
ATOM 691 C CA . ARG A 1 90 ? -1.233 6.762 10.758 1 97.62 90 ARG A CA 1
ATOM 692 C C . ARG A 1 90 ? -1.45 8.188 10.273 1 97.62 90 ARG A C 1
ATOM 694 O O . ARG A 1 90 ? -1.947 9.039 11.016 1 97.62 90 ARG A O 1
ATOM 701 N N . LYS A 1 91 ? -1.127 8.406 9.078 1 96.12 91 LYS A N 1
ATOM 702 C CA . LYS A 1 91 ? -1.363 9.727 8.492 1 96.12 91 LYS A CA 1
ATOM 703 C C . LYS A 1 91 ? -2.857 10 8.352 1 96.12 91 LYS A C 1
ATOM 705 O O . LYS A 1 91 ? -3.311 11.125 8.578 1 96.12 91 LYS A O 1
ATOM 710 N N . MET A 1 92 ? -3.596 8.984 7.949 1 96.5 92 MET A N 1
ATOM 711 C CA . MET A 1 92 ? -5.047 9.117 7.84 1 96.5 92 MET A CA 1
ATOM 712 C C . MET A 1 92 ? -5.66 9.531 9.172 1 96.5 92 MET A C 1
ATOM 714 O O . MET A 1 92 ? -6.57 10.359 9.219 1 96.5 92 MET A O 1
ATOM 718 N N . LEU A 1 93 ? -5.145 8.992 10.219 1 96.56 93 LEU A N 1
ATOM 719 C CA . LEU A 1 93 ? -5.641 9.312 11.547 1 96.56 93 LEU A CA 1
ATOM 720 C C . LEU A 1 93 ? -5.375 10.773 11.891 1 96.56 93 LEU A C 1
ATOM 722 O O . LEU A 1 93 ? -6.188 11.422 12.555 1 96.56 93 LEU A O 1
ATOM 726 N N . SER A 1 94 ? -4.258 11.258 11.43 1 93.19 94 SER A N 1
ATOM 727 C CA . SER A 1 94 ? -3.902 12.648 11.672 1 93.19 94 SER A CA 1
ATOM 728 C C . SER A 1 94 ? -4.707 13.586 10.773 1 93.19 94 SER A C 1
ATOM 730 O O . SER A 1 94 ? -5.129 14.656 11.211 1 93.19 94 SER A O 1
ATOM 732 N N . TRP A 1 95 ? -4.965 13.203 9.617 1 92 95 TRP A N 1
ATOM 733 C CA . TRP A 1 95 ? -5.613 14.023 8.602 1 92 95 TRP A CA 1
ATOM 734 C C . TRP A 1 95 ? -7.129 14 8.766 1 92 95 TRP A C 1
ATOM 736 O O . TRP A 1 95 ? -7.809 14.977 8.445 1 92 95 TRP A O 1
ATOM 746 N N . LYS A 1 96 ? -7.688 12.914 9.203 1 93.81 96 LYS A N 1
ATOM 747 C CA . LYS A 1 96 ? -9.109 12.688 9.445 1 93.81 96 LYS A CA 1
ATOM 748 C C . LYS A 1 96 ? -9.953 13.148 8.258 1 93.81 96 LYS A C 1
ATOM 750 O O . LYS A 1 96 ? -10.867 13.953 8.414 1 93.81 96 LYS A O 1
ATOM 755 N N . PRO A 1 97 ? -9.672 12.523 7.152 1 92.25 97 PRO A N 1
ATOM 756 C CA . PRO A 1 97 ? -10.367 12.992 5.949 1 92.25 97 PRO A CA 1
ATOM 757 C C . PRO A 1 97 ? -11.875 12.766 6.012 1 92.25 97 PRO A C 1
ATOM 759 O O . PRO A 1 97 ? -12.617 13.305 5.184 1 92.25 97 PRO A O 1
ATOM 762 N N . TRP A 1 98 ? -12.32 12.008 6.816 1 91.94 98 TRP A N 1
ATOM 763 C CA . TRP A 1 98 ? -13.742 11.703 6.98 1 91.94 98 TRP A CA 1
ATOM 764 C C . TRP A 1 98 ? -14.445 12.828 7.734 1 91.94 98 TRP A C 1
ATOM 766 O O . TRP A 1 98 ? -15.68 12.828 7.844 1 91.94 98 TRP A O 1
ATOM 776 N N . GLU A 1 99 ? -13.734 13.734 8.312 1 89.94 99 GLU A N 1
ATOM 777 C CA . GLU A 1 99 ? -14.305 14.898 8.992 1 89.94 99 GLU A CA 1
ATOM 778 C C . GLU A 1 99 ? -14.516 16.062 8.023 1 89.94 99 GLU A C 1
ATOM 780 O O . GLU A 1 99 ? -13.727 16.25 7.098 1 89.94 99 GLU A O 1
ATOM 785 N N . PRO A 1 100 ? -15.719 16.797 8.281 1 83.81 100 PRO A N 1
ATOM 786 C CA . PRO A 1 100 ? -15.938 17.969 7.43 1 83.81 100 PRO A CA 1
ATOM 787 C C . PRO A 1 100 ? -14.844 19.016 7.59 1 83.81 100 PRO A C 1
ATOM 789 O O . PRO A 1 100 ? -14.258 19.141 8.664 1 83.81 100 PRO A O 1
ATOM 792 N N . LEU A 1 101 ? -14.391 19.609 6.5 1 69.25 101 LEU A N 1
ATOM 793 C CA . LEU A 1 101 ? -13.406 20.672 6.555 1 69.25 101 LEU A CA 1
ATOM 794 C C . LEU A 1 101 ? -13.906 21.844 7.398 1 69.25 101 LEU A C 1
ATOM 796 O O . LEU A 1 101 ? -15.055 22.266 7.262 1 69.25 101 LEU A O 1
ATOM 800 N N . ILE A 1 102 ? -13.672 21.766 8.656 1 59.75 102 ILE A N 1
ATOM 801 C CA . ILE A 1 102 ? -14.125 22.891 9.477 1 59.75 102 ILE A CA 1
ATOM 802 C C . ILE A 1 102 ? -13.578 24.188 8.906 1 59.75 102 ILE A C 1
ATOM 804 O O . ILE A 1 102 ? -12.359 24.391 8.844 1 59.75 102 ILE A O 1
ATOM 808 N N . THR A 1 103 ? -14.047 24.453 7.816 1 55.75 103 THR A N 1
ATOM 809 C CA . THR A 1 103 ? -13.688 25.828 7.453 1 55.75 103 THR A CA 1
ATOM 810 C C . THR A 1 103 ? -14.07 26.797 8.562 1 55.75 103 THR A C 1
ATOM 812 O O . THR A 1 103 ? -15.234 26.859 8.969 1 55.75 103 THR A O 1
ATOM 815 N N . LYS A 1 104 ? -13.383 26.781 9.688 1 54.72 104 LYS A N 1
ATOM 816 C CA . LYS A 1 104 ? -13.719 27.891 10.562 1 54.72 104 LYS A CA 1
ATOM 817 C C . LYS A 1 104 ? -13.922 29.172 9.758 1 54.72 104 LYS A C 1
ATOM 819 O O . LYS A 1 104 ? -13.047 29.578 8.984 1 54.72 104 LYS A O 1
ATOM 824 N N . PRO A 1 105 ? -15.109 29.594 9.594 1 55.12 105 PRO A N 1
ATOM 825 C CA . PRO A 1 105 ? -15.258 30.922 9 1 55.12 105 PRO A CA 1
ATOM 826 C C . PRO A 1 105 ? -14.352 31.969 9.648 1 55.12 105 PRO A C 1
ATOM 828 O O . PRO A 1 105 ? -14.055 31.875 10.844 1 55.12 105 PRO A O 1
ATOM 831 N N . VAL A 1 106 ? -13.312 32.25 9.094 1 54.28 106 VAL A N 1
ATOM 832 C CA . VAL A 1 106 ? -12.641 33.406 9.641 1 54.28 106 VAL A CA 1
ATOM 833 C C . VAL A 1 106 ? -13.672 34.5 9.969 1 54.28 106 VAL A C 1
ATOM 835 O O . VAL A 1 106 ? -14.492 34.844 9.117 1 54.28 106 VAL A O 1
ATOM 838 N N . PRO A 1 107 ? -14.109 34.562 11.102 1 52.91 107 PRO A N 1
ATOM 839 C CA . PRO A 1 107 ? -14.953 35.75 11.352 1 52.91 107 PRO A CA 1
ATOM 840 C C . PRO A 1 107 ? -14.531 36.938 10.531 1 52.91 107 PRO A C 1
ATOM 842 O O . PRO A 1 107 ? -13.336 37.156 10.297 1 52.91 107 PRO A O 1
ATOM 845 N N . GLN A 1 108 ? -15.273 37.188 9.484 1 49.22 108 GLN A N 1
ATOM 846 C CA . GLN A 1 108 ? -15.117 38.531 8.906 1 49.22 108 GLN A CA 1
ATOM 847 C C . GLN A 1 108 ? -14.891 39.562 9.992 1 49.22 108 GLN A C 1
ATOM 849 O O . GLN A 1 108 ? -15.828 39.938 10.711 1 49.22 108 GLN A O 1
ATOM 854 N N . GLN A 1 109 ? -13.984 39.312 10.773 1 46.81 109 GLN A N 1
ATOM 855 C CA . GLN A 1 109 ? -13.75 40.375 11.75 1 46.81 109 GLN A CA 1
ATOM 856 C C . GLN A 1 109 ? -13.734 41.75 11.078 1 46.81 109 GLN A C 1
ATOM 858 O O . GLN A 1 109 ? -13.383 42.75 11.703 1 46.81 109 GLN A O 1
ATOM 863 N N . TRP A 1 110 ? -13.727 41.781 9.609 1 46.34 110 TRP A N 1
ATOM 864 C CA . TRP A 1 110 ? -13.539 43.188 9.258 1 46.34 110 TRP A CA 1
ATOM 865 C C . TRP A 1 110 ? -14.758 44 9.633 1 46.34 110 TRP A C 1
ATOM 867 O O . TRP A 1 110 ? -15.805 43.906 8.984 1 46.34 110 TRP A O 1
ATOM 877 N N . THR A 1 111 ? -15.281 43.969 10.898 1 46.41 111 THR A N 1
ATOM 878 C CA . THR A 1 111 ? -16.266 44.969 11.258 1 46.41 111 THR A CA 1
ATOM 879 C C . THR A 1 111 ? -15.742 46.375 10.961 1 46.41 111 THR A C 1
ATOM 881 O O . THR A 1 111 ? -14.812 46.844 11.609 1 46.41 111 THR A O 1
ATOM 884 N N . TRP A 1 112 ? -15.234 46.594 9.797 1 49.38 112 TRP A N 1
ATOM 885 C CA . TRP A 1 112 ? -15.078 48 9.484 1 49.38 112 TRP A CA 1
ATOM 886 C C . TRP A 1 112 ? -16.438 48.656 9.156 1 49.38 112 TRP A C 1
ATOM 888 O O . TRP A 1 112 ? -17.25 48.062 8.445 1 49.38 112 TRP A O 1
ATOM 898 N N . PRO A 1 113 ? -16.906 49.719 9.539 1 52.12 113 PRO A N 1
ATOM 899 C CA . PRO A 1 113 ? -16.688 51.094 10.031 1 52.12 113 PRO A CA 1
ATOM 900 C C . PRO A 1 113 ? -16.891 51.188 11.547 1 52.12 113 PRO A C 1
ATOM 902 O O . PRO A 1 113 ? -17.625 50.406 12.141 1 52.12 113 PRO A O 1
ATOM 905 N N . PRO A 1 114 ? -15.945 51.969 12.25 1 46.16 114 PRO A N 1
ATOM 906 C CA . PRO A 1 114 ? -16.109 52.281 13.672 1 46.16 114 PRO A CA 1
ATOM 907 C C . PRO A 1 114 ? -17.344 53.125 13.969 1 46.16 114 PRO A C 1
ATOM 909 O O . PRO A 1 114 ? -17.812 53.875 13.094 1 46.16 114 PRO A O 1
ATOM 912 N N . THR A 1 115 ? -18.359 52.5 14.594 1 47.69 115 THR A N 1
ATOM 913 C CA . THR A 1 115 ? -19.5 53.344 14.945 1 47.69 115 THR A CA 1
ATOM 914 C C . THR A 1 115 ? -19.031 54.719 15.383 1 47.69 115 THR A C 1
ATOM 916 O O . THR A 1 115 ? -18.109 54.844 16.188 1 47.69 115 THR A O 1
ATOM 919 N N . LYS A 1 116 ? -19.547 55.688 14.547 1 37.25 116 LYS A N 1
ATOM 920 C CA . LYS A 1 116 ? -19.469 57.031 15.039 1 37.25 116 LYS A CA 1
ATOM 921 C C . LYS A 1 116 ? -19.953 57.156 16.484 1 37.25 116 LYS A C 1
ATOM 923 O O . LYS A 1 116 ? -20.906 56.438 16.859 1 37.25 116 LYS A O 1
ATOM 928 N N . MET B 1 1 ? -16.141 -18.781 -18.656 1 24.55 1 MET B N 1
ATOM 929 C CA . MET B 1 1 ? -17.016 -17.812 -18 1 24.55 1 MET B CA 1
ATOM 930 C C . MET B 1 1 ? -16.359 -17.25 -16.734 1 24.55 1 MET B C 1
ATOM 932 O O . MET B 1 1 ? -16.141 -17.984 -15.773 1 24.55 1 MET B O 1
ATOM 936 N N . LEU B 1 2 ? -15.125 -16.812 -16.75 1 27.05 2 LEU B N 1
ATOM 937 C CA . LEU B 1 2 ? -13.844 -16.859 -16.062 1 27.05 2 LEU B CA 1
ATOM 938 C C . LEU B 1 2 ? -13.938 -16.203 -14.688 1 27.05 2 LEU B C 1
ATOM 940 O O . LEU B 1 2 ? -14.656 -15.211 -14.516 1 27.05 2 LEU B O 1
ATOM 944 N N . LEU B 1 3 ? -13.711 -16.969 -13.68 1 30.2 3 LEU B N 1
ATOM 945 C CA . LEU B 1 3 ? -13.906 -16.984 -12.234 1 30.2 3 LEU B CA 1
ATOM 946 C C . LEU B 1 3 ? -13.414 -15.688 -11.609 1 30.2 3 LEU B C 1
ATOM 948 O O . LEU B 1 3 ? -12.211 -15.414 -11.594 1 30.2 3 LEU B O 1
ATOM 952 N N . PHE B 1 4 ? -13.867 -14.539 -12.148 1 35.47 4 PHE B N 1
ATOM 953 C CA . PHE B 1 4 ? -13.828 -13.281 -11.398 1 35.47 4 PHE B CA 1
ATOM 954 C C . PHE B 1 4 ? -14.078 -13.531 -9.914 1 35.47 4 PHE B C 1
ATOM 956 O O . PHE B 1 4 ? -15.219 -13.625 -9.477 1 35.47 4 PHE B O 1
ATOM 963 N N . GLN B 1 5 ? -13.602 -14.562 -9.492 1 35.59 5 GLN B N 1
ATOM 964 C CA . GLN B 1 5 ? -13.891 -14.828 -8.094 1 35.59 5 GLN B CA 1
ATOM 965 C C . GLN B 1 5 ? -13.75 -13.57 -7.246 1 35.59 5 GLN B C 1
ATOM 967 O O . GLN B 1 5 ? -12.703 -12.914 -7.266 1 35.59 5 GLN B O 1
ATOM 972 N N . THR B 1 6 ? -14.789 -12.68 -7.43 1 41.12 6 THR B N 1
ATOM 973 C CA . THR B 1 6 ? -15.023 -11.469 -6.656 1 41.12 6 THR B CA 1
ATOM 974 C C . THR B 1 6 ? -14.344 -11.547 -5.293 1 41.12 6 THR B C 1
ATOM 976 O O . THR B 1 6 ? -14.445 -12.562 -4.602 1 41.12 6 THR B O 1
ATOM 979 N N . THR B 1 7 ? -13.133 -11.383 -5.312 1 45.62 7 THR B N 1
ATOM 980 C CA . THR B 1 7 ? -12.734 -11.156 -3.928 1 45.62 7 THR B CA 1
ATOM 981 C C . THR B 1 7 ? -13.859 -10.516 -3.129 1 45.62 7 THR B C 1
ATOM 983 O O . THR B 1 7 ? -14.766 -9.906 -3.703 1 45.62 7 THR B O 1
ATOM 986 N N . GLY B 1 8 ? -14.664 -11.539 -2.436 1 44.88 8 GLY B N 1
ATOM 987 C CA . GLY B 1 8 ? -15.602 -11.094 -1.417 1 44.88 8 GLY B CA 1
ATOM 988 C C . GLY B 1 8 ? -15.438 -9.641 -1.038 1 44.88 8 GLY B C 1
ATOM 989 O O . GLY B 1 8 ? -15.961 -9.195 -0.013 1 44.88 8 GLY B O 1
ATOM 990 N N . LEU B 1 9 ? -14.375 -9.117 -1.653 1 51.16 9 LEU B N 1
ATOM 991 C CA . LEU B 1 9 ? -14.352 -7.723 -1.223 1 51.16 9 LEU B CA 1
ATOM 992 C C . LEU B 1 9 ? -15.523 -6.949 -1.805 1 51.16 9 LEU B C 1
ATOM 994 O O . LEU B 1 9 ? -15.531 -6.625 -2.994 1 51.16 9 LEU B O 1
ATOM 998 N N . THR B 1 10 ? -16.641 -7.199 -1.442 1 52.94 10 THR B N 1
ATOM 999 C CA . THR B 1 10 ? -17.953 -6.707 -1.865 1 52.94 10 THR B CA 1
ATOM 1000 C C . THR B 1 10 ? -17.891 -5.223 -2.211 1 52.94 10 THR B C 1
ATOM 1002 O O . THR B 1 10 ? -18.578 -4.758 -3.111 1 52.94 10 THR B O 1
ATOM 1005 N N . GLY B 1 11 ? -17.172 -4.508 -1.662 1 54.62 11 GLY B N 1
ATOM 1006 C CA . GLY B 1 11 ? -17.328 -3.07 -1.81 1 54.62 11 GLY B CA 1
ATOM 1007 C C . GLY B 1 11 ? -16.469 -2.48 -2.91 1 54.62 11 GLY B C 1
ATOM 1008 O O . GLY B 1 11 ? -16.578 -1.293 -3.221 1 54.62 11 GLY B O 1
ATOM 1009 N N . LEU B 1 12 ? -15.648 -3.305 -3.434 1 62.91 12 LEU B N 1
ATOM 1010 C CA . LEU B 1 12 ? -14.789 -2.697 -4.445 1 62.91 12 LEU B CA 1
ATOM 1011 C C . LEU B 1 12 ? -15.43 -2.789 -5.824 1 62.91 12 LEU B C 1
ATOM 1013 O O . LEU B 1 12 ? -15.875 -3.863 -6.238 1 62.91 12 LEU B O 1
ATOM 1017 N N . ALA B 1 13 ? -15.859 -1.66 -6.359 1 60.22 13 ALA B N 1
ATOM 1018 C CA . ALA B 1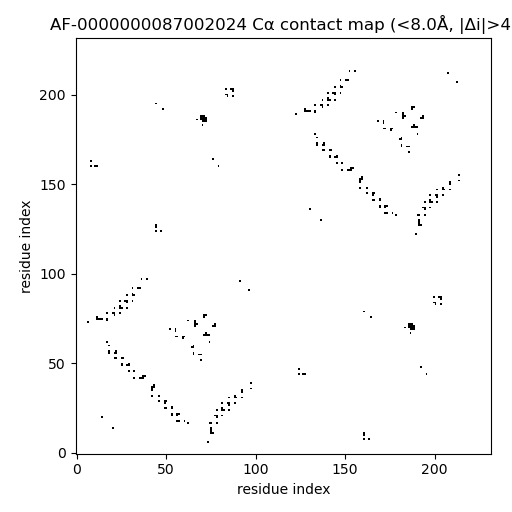 13 ? -16.469 -1.601 -7.684 1 60.22 13 ALA B CA 1
ATOM 1019 C C . ALA B 1 13 ? -15.523 -2.113 -8.758 1 60.22 13 ALA B C 1
ATOM 1021 O O . ALA B 1 13 ? -14.32 -1.847 -8.703 1 60.22 13 ALA B O 1
ATOM 1022 N N . VAL B 1 14 ? -16.062 -2.977 -9.531 1 69.5 14 VAL B N 1
ATOM 1023 C CA . VAL B 1 14 ? -15.344 -3.494 -10.688 1 69.5 14 VAL B CA 1
ATOM 1024 C C . VAL B 1 14 ? -15.023 -2.352 -11.648 1 69.5 14 VAL B C 1
ATOM 1026 O O . VAL B 1 14 ? -15.906 -1.567 -12.008 1 69.5 14 VAL B O 1
ATOM 1029 N N . ALA B 1 15 ? -13.664 -2.285 -11.898 1 75.06 15 ALA B N 1
ATOM 1030 C CA . ALA B 1 15 ? -13.258 -1.244 -12.844 1 75.06 15 ALA B CA 1
ATOM 1031 C C . ALA B 1 15 ? -13.57 -1.647 -14.281 1 75.06 15 ALA B C 1
ATOM 1033 O O . ALA B 1 15 ? -13.242 -2.76 -14.703 1 75.06 15 ALA B O 1
ATOM 1034 N N . LYS B 1 16 ? -14.242 -0.754 -15.008 1 81.25 16 LYS B N 1
ATOM 1035 C CA . LYS B 1 16 ? -14.594 -0.986 -16.406 1 81.25 16 LYS B CA 1
ATOM 1036 C C . LYS B 1 16 ? -13.344 -1.111 -17.281 1 81.25 16 LYS B C 1
ATOM 1038 O O . LYS B 1 16 ? -13.281 -1.96 -18.172 1 81.25 16 LYS B O 1
ATOM 1043 N N . ASN B 1 17 ? -12.297 -0.349 -16.953 1 92.12 17 ASN B N 1
ATOM 1044 C CA . ASN B 1 17 ? -11.039 -0.345 -17.688 1 92.12 17 ASN B CA 1
ATOM 1045 C C . ASN B 1 17 ? -9.844 -0.414 -16.734 1 92.12 17 ASN B C 1
ATOM 1047 O O . ASN B 1 17 ? -9.164 0.589 -16.516 1 92.12 17 ASN B O 1
ATOM 1051 N N . PRO B 1 18 ? -9.633 -1.599 -16.297 1 93.5 18 PRO B N 1
ATOM 1052 C CA . PRO B 1 18 ? -8.594 -1.733 -15.273 1 93.5 18 PRO B CA 1
ATOM 1053 C C . PRO B 1 18 ? -7.207 -1.355 -15.797 1 93.5 18 PRO B C 1
ATOM 1055 O O . PRO B 1 18 ? -6.402 -0.778 -15.055 1 93.5 18 PRO B O 1
ATOM 1058 N N . HIS B 1 19 ? -6.961 -1.655 -17.031 1 95.88 19 HIS B N 1
ATOM 1059 C CA . HIS B 1 19 ? -5.66 -1.309 -17.594 1 95.88 19 HIS B CA 1
ATOM 1060 C C . HIS B 1 19 ? -5.441 0.2 -17.594 1 95.88 19 HIS B C 1
ATOM 1062 O O . HIS B 1 19 ? -4.387 0.676 -17.172 1 95.88 19 HIS B O 1
ATOM 1068 N N . HIS B 1 20 ? -6.422 0.851 -18.109 1 96 20 HIS B N 1
ATOM 1069 C CA . HIS B 1 20 ? -6.324 2.305 -18.141 1 96 20 HIS B CA 1
ATOM 1070 C C . HIS B 1 20 ? -6.184 2.875 -16.734 1 96 20 HIS B C 1
ATOM 1072 O O . HIS B 1 20 ? -5.305 3.701 -16.469 1 96 20 HIS B O 1
ATOM 1078 N N . THR B 1 21 ? -7.035 2.41 -15.836 1 95.5 21 THR B N 1
ATOM 1079 C CA . THR B 1 21 ? -7.047 2.914 -14.461 1 95.5 21 THR B CA 1
ATOM 1080 C C . THR B 1 21 ? -5.695 2.674 -13.789 1 95.5 21 THR B C 1
ATOM 1082 O O . THR B 1 21 ? -5.121 3.59 -13.203 1 95.5 21 THR B O 1
ATOM 1085 N N . LEU B 1 22 ? -5.156 1.519 -13.914 1 97 22 LEU B N 1
ATOM 1086 C CA . LEU B 1 22 ? -3.873 1.187 -13.312 1 97 22 LEU B CA 1
ATOM 1087 C C . LEU B 1 22 ? -2.744 1.981 -13.953 1 97 22 LEU B C 1
ATOM 1089 O O . LEU B 1 22 ? -1.83 2.441 -13.273 1 97 22 LEU B O 1
ATOM 1093 N N . THR B 1 23 ? -2.812 2.119 -15.234 1 98 23 THR B N 1
ATOM 1094 C CA . THR B 1 23 ? -1.803 2.895 -15.945 1 98 23 THR B CA 1
ATOM 1095 C C . THR B 1 23 ? -1.763 4.332 -15.43 1 98 23 THR B C 1
ATOM 1097 O O . THR B 1 23 ? -0.688 4.867 -15.156 1 98 23 THR B O 1
ATOM 1100 N N . VAL B 1 24 ? -2.883 4.926 -15.281 1 97.94 24 VAL B N 1
ATOM 1101 C CA . VAL B 1 24 ? -2.98 6.305 -14.812 1 97.94 24 VAL B CA 1
ATOM 1102 C C . V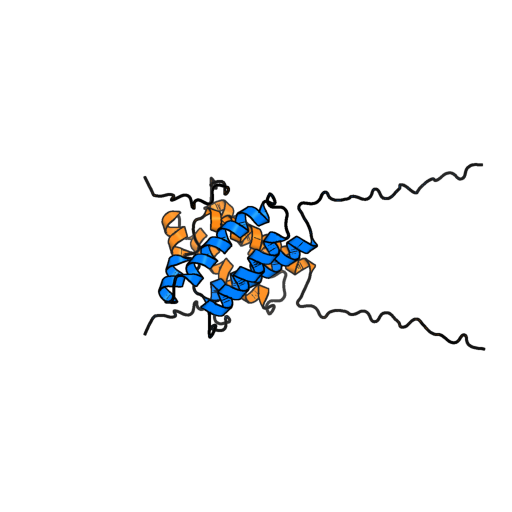AL B 1 24 ? -2.434 6.402 -13.391 1 97.94 24 VAL B C 1
ATOM 1104 O O . VAL B 1 24 ? -1.619 7.281 -13.094 1 97.94 24 VAL B O 1
ATOM 1107 N N . LEU B 1 25 ? -2.859 5.527 -12.531 1 98 25 LEU B N 1
ATOM 1108 C CA . LEU B 1 25 ? -2.449 5.551 -11.133 1 98 25 LEU B CA 1
ATOM 1109 C C . LEU B 1 25 ? -0.946 5.336 -11 1 98 25 LEU B C 1
ATOM 1111 O O . LEU B 1 25 ? -0.267 6.082 -10.289 1 98 25 LEU B O 1
ATOM 1115 N N . TYR B 1 26 ? -0.408 4.332 -11.648 1 98.5 26 TYR B N 1
ATOM 1116 C CA . TYR B 1 26 ? 1.021 4.055 -11.562 1 98.5 26 TYR B CA 1
ATOM 1117 C C . TYR B 1 26 ? 1.836 5.203 -12.148 1 98.5 26 TYR B C 1
ATOM 1119 O O . TYR B 1 26 ? 2.898 5.547 -11.625 1 98.5 26 TYR B O 1
ATOM 1127 N N . SER B 1 27 ? 1.336 5.789 -13.195 1 98.69 27 SER B N 1
ATOM 1128 C CA . SER B 1 27 ? 2.016 6.949 -13.766 1 98.69 27 SER B CA 1
ATOM 1129 C C . SER B 1 27 ? 2.045 8.109 -12.781 1 98.69 27 SER B C 1
ATOM 1131 O O . SER B 1 27 ? 3.072 8.773 -12.625 1 98.69 27 SER B O 1
ATOM 1133 N N . LYS B 1 28 ? 0.968 8.352 -12.18 1 98.75 28 LYS B N 1
ATOM 1134 C CA . LYS B 1 28 ? 0.897 9.43 -11.203 1 98.75 28 LYS B CA 1
ATOM 1135 C C . LYS B 1 28 ? 1.831 9.172 -10.023 1 98.75 28 LYS B C 1
ATOM 1137 O O . LYS B 1 28 ? 2.48 10.086 -9.523 1 98.75 28 LYS B O 1
ATOM 1142 N N . ILE B 1 29 ? 1.902 7.98 -9.594 1 98.75 29 ILE B N 1
ATOM 1143 C CA . ILE B 1 29 ? 2.789 7.617 -8.5 1 98.75 29 ILE B CA 1
ATOM 1144 C C . ILE B 1 29 ? 4.242 7.855 -8.906 1 98.75 29 ILE B C 1
ATOM 1146 O O . ILE B 1 29 ? 5.004 8.484 -8.164 1 98.75 29 ILE B O 1
ATOM 1150 N N . LEU B 1 30 ? 4.586 7.355 -10.062 1 98.62 30 LEU B N 1
ATOM 1151 C CA . LEU B 1 30 ? 5.953 7.512 -10.547 1 98.62 30 LEU B CA 1
ATOM 1152 C C . LEU B 1 30 ? 6.312 8.992 -10.68 1 98.62 30 LEU B C 1
ATOM 1154 O O . LEU B 1 30 ? 7.426 9.391 -10.336 1 98.62 30 LEU B O 1
ATOM 1158 N N . ARG B 1 31 ? 5.391 9.75 -11.18 1 98.62 31 ARG B N 1
ATOM 1159 C CA . ARG B 1 31 ? 5.621 11.188 -11.297 1 98.62 31 ARG B CA 1
ATOM 1160 C C . ARG B 1 31 ? 5.848 11.82 -9.93 1 98.62 31 ARG B C 1
AT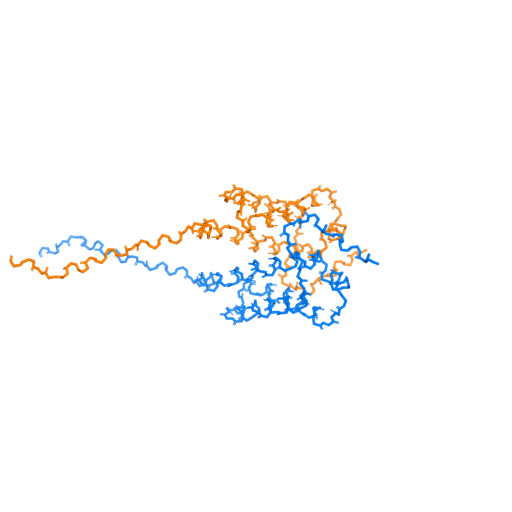OM 1162 O O . ARG B 1 31 ? 6.727 12.672 -9.766 1 98.62 31 ARG B O 1
ATOM 1169 N N . ALA B 1 32 ? 5.066 11.445 -8.969 1 98.56 32 ALA B N 1
ATOM 1170 C CA . ALA B 1 32 ? 5.25 11.953 -7.613 1 98.56 32 ALA B CA 1
ATOM 1171 C C . ALA B 1 32 ? 6.613 11.555 -7.055 1 98.56 32 ALA B C 1
ATOM 1173 O O . ALA B 1 32 ? 7.289 12.367 -6.418 1 98.56 32 ALA B O 1
ATOM 1174 N N . LEU B 1 33 ? 7.016 10.336 -7.27 1 98.44 33 LEU B N 1
ATOM 1175 C CA . LEU B 1 33 ? 8.281 9.82 -6.758 1 98.44 33 LEU B CA 1
ATOM 1176 C C . LEU B 1 33 ? 9.461 10.562 -7.383 1 98.44 33 LEU B C 1
ATOM 1178 O O . LEU B 1 33 ? 10.484 10.766 -6.73 1 98.44 33 LEU B O 1
ATOM 1182 N N . GLN B 1 34 ? 9.266 10.984 -8.578 1 98.25 34 GLN B N 1
ATOM 1183 C CA . GLN B 1 34 ? 10.336 11.68 -9.289 1 98.25 34 GLN B CA 1
ATOM 1184 C C . GLN B 1 34 ? 10.625 13.031 -8.648 1 98.25 34 GLN B C 1
ATOM 1186 O O . GLN B 1 34 ? 11.688 13.617 -8.867 1 98.25 34 GLN B O 1
ATOM 1191 N N . LYS B 1 35 ? 9.727 13.516 -7.891 1 98.19 35 LYS B N 1
ATOM 1192 C CA . LYS B 1 35 ? 9.891 14.805 -7.23 1 98.19 35 LYS B CA 1
ATOM 1193 C C . LYS B 1 35 ? 10.617 14.648 -5.895 1 98.19 35 LYS B C 1
ATOM 1195 O O . LYS B 1 35 ? 10.875 15.641 -5.207 1 98.19 35 LYS B O 1
ATOM 1200 N N . MET B 1 36 ? 10.984 13.492 -5.512 1 97.75 36 MET B N 1
ATOM 1201 C CA . MET B 1 36 ? 11.695 13.188 -4.273 1 97.75 36 MET B CA 1
ATOM 1202 C C . MET B 1 36 ? 13.18 12.953 -4.539 1 97.75 36 MET B C 1
ATOM 1204 O O . MET B 1 36 ? 13.562 12.57 -5.648 1 97.75 36 MET B O 1
ATOM 1208 N N . PRO B 1 37 ? 13.992 13.148 -3.459 1 96.56 37 PRO B N 1
ATOM 1209 C CA . PRO B 1 37 ? 15.383 12.727 -3.633 1 96.56 37 PRO B CA 1
ATOM 1210 C C . PRO B 1 37 ? 15.508 11.25 -4.004 1 96.56 37 PRO B C 1
ATOM 1212 O O . PRO B 1 37 ? 14.773 10.406 -3.475 1 96.56 37 PRO B O 1
ATOM 1215 N N . SER B 1 38 ? 16.406 10.898 -4.859 1 94.19 38 SER B N 1
ATOM 1216 C CA . SER B 1 38 ? 16.531 9.547 -5.402 1 94.19 38 SER B CA 1
ATOM 1217 C C . SER B 1 38 ? 16.984 8.562 -4.34 1 94.19 38 SER B C 1
ATOM 1219 O O . SER B 1 38 ? 16.766 7.352 -4.469 1 94.19 38 SER B O 1
ATOM 1221 N N . ASN B 1 39 ? 17.578 9.102 -3.393 1 91.56 39 ASN B N 1
ATOM 1222 C CA . ASN B 1 39 ? 18.125 8.219 -2.371 1 91.56 39 ASN B CA 1
ATOM 1223 C C . ASN B 1 39 ? 17.156 8.039 -1.205 1 91.56 39 ASN B C 1
ATOM 1225 O O . ASN B 1 39 ? 17.469 7.34 -0.24 1 91.56 39 ASN B O 1
ATOM 1229 N N . ALA B 1 40 ? 16.047 8.727 -1.239 1 92.06 40 ALA B N 1
ATOM 1230 C CA . ALA B 1 40 ? 15.031 8.484 -0.222 1 92.06 40 ALA B CA 1
ATOM 1231 C C . ALA B 1 40 ? 14.586 7.02 -0.235 1 92.06 40 ALA B C 1
ATOM 1233 O O . ALA B 1 40 ? 14.273 6.473 -1.293 1 92.06 40 ALA B O 1
ATOM 1234 N N . ALA B 1 41 ? 14.633 6.461 0.948 1 88.88 41 ALA B N 1
ATOM 1235 C CA . ALA B 1 41 ? 14.312 5.039 1.042 1 88.88 41 ALA B CA 1
ATOM 1236 C C . ALA B 1 41 ? 12.93 4.746 0.465 1 88.88 41 ALA B C 1
ATOM 1238 O O . ALA B 1 41 ? 12.766 3.803 -0.308 1 88.88 41 ALA B O 1
ATOM 1239 N N . TYR B 1 42 ? 11.977 5.555 0.795 1 94.25 42 TYR B N 1
ATOM 1240 C CA . TYR B 1 42 ? 10.617 5.387 0.294 1 94.25 42 TYR B CA 1
ATOM 1241 C C . TYR B 1 42 ? 10.594 5.398 -1.229 1 94.25 42 TYR B C 1
ATOM 1243 O O . TYR B 1 42 ? 9.93 4.57 -1.854 1 94.25 42 TYR B O 1
ATOM 1251 N N . ARG B 1 43 ? 11.258 6.324 -1.818 1 95.38 43 ARG B N 1
ATOM 1252 C CA . ARG B 1 43 ? 11.289 6.449 -3.273 1 95.38 43 ARG B CA 1
ATOM 1253 C C . ARG B 1 43 ? 11.93 5.227 -3.914 1 95.38 43 ARG B C 1
ATOM 1255 O O . ARG B 1 43 ? 11.383 4.66 -4.867 1 95.38 43 ARG B O 1
ATOM 1262 N N . LYS B 1 44 ? 13.039 4.805 -3.371 1 92.75 44 LYS B N 1
ATOM 1263 C CA . LYS B 1 44 ? 13.797 3.701 -3.941 1 92.75 44 LYS B CA 1
ATOM 1264 C C . LYS B 1 44 ? 12.953 2.432 -4.023 1 92.75 44 LYS B C 1
ATOM 1266 O O . LYS B 1 44 ? 12.828 1.831 -5.09 1 92.75 44 LYS B O 1
ATOM 1271 N N . TYR B 1 45 ? 12.367 2.156 -3.008 1 90.69 45 TYR B N 1
ATOM 1272 C CA . TYR B 1 45 ? 11.648 0.889 -2.934 1 90.69 45 TYR B CA 1
ATOM 1273 C C . TYR B 1 45 ? 10.32 0.971 -3.676 1 90.69 45 TYR B C 1
ATOM 1275 O O . TYR B 1 45 ? 9.984 0.075 -4.449 1 90.69 45 TYR B O 1
ATOM 1283 N N . THR B 1 46 ? 9.602 2.021 -3.488 1 95.06 46 THR B N 1
ATOM 1284 C CA . THR B 1 46 ? 8.297 2.158 -4.125 1 95.06 46 THR B CA 1
ATOM 1285 C C . THR B 1 46 ? 8.445 2.27 -5.637 1 95.06 46 THR B C 1
ATOM 1287 O O . THR B 1 46 ? 7.613 1.745 -6.387 1 95.06 46 THR B O 1
ATOM 1290 N N . GLU B 1 47 ? 9.477 2.938 -6.102 1 95.69 47 GLU B N 1
ATOM 1291 C CA . GLU B 1 47 ? 9.703 3.08 -7.539 1 95.69 47 GLU B CA 1
ATOM 1292 C C . GLU B 1 47 ? 9.961 1.725 -8.195 1 95.69 47 GLU B C 1
ATOM 1294 O O . GLU B 1 47 ? 9.453 1.451 -9.281 1 95.69 47 GLU B O 1
ATOM 1299 N N . GLU B 1 48 ? 10.734 0.954 -7.578 1 91.31 48 GLU B N 1
ATOM 1300 C CA . GLU B 1 48 ? 11.031 -0.372 -8.109 1 91.31 48 GLU B CA 1
ATOM 1301 C C . GLU B 1 48 ? 9.766 -1.211 -8.25 1 91.31 48 GLU B C 1
ATOM 1303 O O . GLU B 1 48 ? 9.531 -1.822 -9.297 1 91.31 48 GLU B O 1
ATOM 1308 N N . ILE B 1 49 ? 8.961 -1.248 -7.227 1 91.06 49 ILE B N 1
ATOM 1309 C CA . ILE B 1 49 ? 7.742 -2.051 -7.203 1 91.06 49 ILE B CA 1
ATOM 1310 C C . ILE B 1 49 ? 6.754 -1.521 -8.242 1 91.06 49 ILE B C 1
ATOM 1312 O O . ILE B 1 49 ? 6.234 -2.285 -9.055 1 91.06 49 ILE B O 1
ATOM 1316 N N . ILE B 1 50 ? 6.559 -0.253 -8.297 1 95.94 50 ILE B N 1
ATOM 1317 C CA . ILE B 1 50 ? 5.559 0.361 -9.164 1 95.94 50 ILE B CA 1
ATOM 1318 C C . ILE B 1 50 ? 6.008 0.266 -10.625 1 95.94 50 ILE B C 1
ATOM 1320 O O . ILE B 1 50 ? 5.191 0.03 -11.516 1 95.94 50 ILE B O 1
ATOM 1324 N N . SER B 1 51 ? 7.285 0.44 -10.875 1 95.81 51 SER B N 1
ATOM 1325 C CA . SER B 1 51 ? 7.789 0.334 -12.242 1 95.81 51 SER B CA 1
ATOM 1326 C C . SER B 1 51 ? 7.578 -1.068 -12.805 1 95.81 51 SER B C 1
ATOM 1328 O O . SER B 1 51 ? 7.184 -1.229 -13.961 1 95.81 51 SER B O 1
ATOM 1330 N N . GLU B 1 52 ? 7.82 -2.01 -12 1 92.19 52 GLU B N 1
ATOM 1331 C CA . GLU B 1 52 ? 7.613 -3.395 -12.422 1 92.19 52 GLU B CA 1
ATOM 1332 C C . GLU B 1 52 ? 6.141 -3.664 -12.719 1 92.19 52 GLU B C 1
ATOM 1334 O O . GLU B 1 52 ? 5.812 -4.277 -13.734 1 92.19 52 GLU B O 1
ATOM 1339 N N . ARG B 1 53 ? 5.289 -3.232 -11.859 1 94.38 53 ARG B N 1
ATOM 1340 C CA . ARG B 1 53 ? 3.857 -3.447 -12.047 1 94.38 53 ARG B CA 1
ATOM 1341 C C . ARG B 1 53 ? 3.348 -2.699 -13.273 1 94.38 53 ARG B C 1
ATOM 1343 O O . ARG B 1 53 ? 2.531 -3.225 -14.039 1 94.38 53 ARG B O 1
ATOM 1350 N N . ALA B 1 54 ? 3.855 -1.49 -13.422 1 96.62 54 ALA B N 1
ATOM 1351 C CA . ALA B 1 54 ? 3.451 -0.693 -14.578 1 96.62 54 ALA B CA 1
ATOM 1352 C C . ALA B 1 54 ? 3.828 -1.387 -15.883 1 96.62 54 ALA B C 1
ATOM 1354 O O . ALA B 1 54 ? 3.059 -1.374 -16.844 1 96.62 54 ALA B O 1
ATOM 1355 N N . LEU B 1 55 ? 4.977 -1.983 -15.883 1 96.31 55 LEU B N 1
ATOM 1356 C CA . LEU B 1 55 ? 5.434 -2.709 -17.062 1 96.31 55 LEU B CA 1
ATOM 1357 C C . LEU B 1 55 ? 4.539 -3.908 -17.344 1 96.31 55 LEU B C 1
ATOM 1359 O O . LEU B 1 55 ? 4.195 -4.176 -18.5 1 96.31 55 LEU B O 1
ATOM 1363 N N . VAL B 1 56 ? 4.152 -4.59 -16.344 1 94.44 56 VAL B N 1
ATOM 1364 C CA . VAL B 1 56 ? 3.279 -5.75 -16.484 1 94.44 56 VAL B CA 1
ATOM 1365 C C . VAL B 1 56 ? 1.927 -5.309 -17.047 1 94.44 56 VAL B C 1
ATOM 1367 O O . VAL B 1 56 ? 1.378 -5.949 -17.938 1 94.44 56 VAL B O 1
ATOM 1370 N N . VAL B 1 57 ? 1.402 -4.211 -16.531 1 96.44 57 VAL B N 1
ATOM 1371 C CA . VAL B 1 57 ? 0.107 -3.701 -16.969 1 96.44 57 VAL B CA 1
ATOM 1372 C C . VAL B 1 57 ? 0.172 -3.33 -18.453 1 96.44 57 VAL B C 1
ATOM 1374 O O . VAL B 1 57 ? -0.758 -3.611 -19.203 1 96.44 57 VAL B O 1
ATOM 1377 N N . LYS B 1 58 ? 1.209 -2.795 -18.859 1 96.88 58 LYS B N 1
ATOM 1378 C CA . LYS B 1 58 ? 1.392 -2.322 -20.219 1 96.88 58 LYS B CA 1
ATOM 1379 C C . LYS B 1 58 ? 1.559 -3.488 -21.188 1 96.88 58 LYS B C 1
ATOM 1381 O O . LYS B 1 58 ? 1.102 -3.424 -22.328 1 96.88 58 LYS B O 1
ATOM 1386 N N . SER B 1 59 ? 2.092 -4.559 -20.734 1 96.94 59 SER B N 1
ATOM 1387 C CA . SER B 1 59 ? 2.527 -5.609 -21.641 1 96.94 59 SER B CA 1
ATOM 1388 C C . SER B 1 59 ? 1.586 -6.809 -21.594 1 96.94 59 SER B C 1
ATOM 1390 O O . SER B 1 59 ? 1.769 -7.777 -22.328 1 96.94 59 SER B O 1
ATOM 1392 N N . THR B 1 60 ? 0.607 -6.703 -20.703 1 96.25 60 THR B N 1
ATOM 1393 C CA . THR B 1 60 ? -0.271 -7.855 -20.531 1 96.25 60 THR B CA 1
ATOM 1394 C C . THR B 1 60 ? -1.728 -7.465 -20.766 1 96.25 60 THR B C 1
ATOM 1396 O O . THR B 1 60 ? -2.34 -6.797 -19.922 1 96.25 60 THR B O 1
ATOM 1399 N N . ALA B 1 61 ? -2.336 -7.969 -21.781 1 93.38 61 ALA B N 1
ATOM 1400 C CA . ALA B 1 61 ? -3.682 -7.562 -22.172 1 93.38 61 ALA B CA 1
ATOM 1401 C C . ALA B 1 61 ? -4.738 -8.281 -21.344 1 93.38 61 ALA B C 1
ATOM 1403 O O . ALA B 1 61 ? -5.73 -7.676 -20.938 1 93.38 61 ALA B O 1
ATOM 1404 N N . ASP B 1 62 ? -4.52 -9.523 -21.047 1 93.81 62 ASP B N 1
ATOM 1405 C CA . ASP B 1 62 ? -5.496 -10.336 -20.344 1 93.81 62 ASP B CA 1
ATOM 1406 C C . ASP B 1 62 ? -5.484 -10.031 -18.844 1 93.81 62 ASP B C 1
ATOM 1408 O O . ASP B 1 62 ? -4.43 -10.078 -18.203 1 93.81 62 ASP B O 1
ATOM 1412 N N . VAL B 1 63 ? -6.594 -9.719 -18.344 1 88.19 63 VAL B N 1
ATOM 1413 C CA . VAL B 1 63 ? -6.703 -9.312 -16.953 1 88.19 63 VAL B CA 1
ATOM 1414 C C . VAL B 1 63 ? -6.277 -10.461 -16.047 1 88.19 63 VAL B C 1
ATOM 1416 O O . VAL B 1 63 ? -5.59 -10.25 -15.039 1 88.19 63 VAL B O 1
ATOM 1419 N N . GLY B 1 64 ? -6.754 -11.664 -16.375 1 87.44 64 GLY B N 1
ATOM 1420 C CA . GLY B 1 64 ? -6.352 -12.82 -15.586 1 87.44 64 GLY B CA 1
ATOM 1421 C C . GLY B 1 64 ? -4.852 -13.023 -15.555 1 87.44 64 GLY B C 1
ATOM 1422 O O . GLY B 1 64 ? -4.281 -13.312 -14.5 1 87.44 64 GLY B O 1
ATOM 1423 N N . GLU B 1 65 ? -4.254 -12.906 -16.672 1 90.94 65 GLU B N 1
ATOM 1424 C CA . GLU B 1 65 ? -2.805 -13.039 -16.781 1 90.94 65 GLU B CA 1
ATOM 1425 C C . GLU B 1 65 ? -2.098 -11.906 -16.031 1 90.94 65 GLU B C 1
ATOM 1427 O O . GLU B 1 65 ? -1.066 -12.125 -15.398 1 90.94 65 GLU B O 1
ATOM 1432 N N . LEU B 1 66 ? -2.641 -10.703 -16.156 1 91.31 66 LEU B N 1
ATOM 1433 C CA . LEU B 1 66 ? -2.121 -9.539 -15.445 1 91.31 66 LEU B CA 1
ATOM 1434 C C . LEU B 1 66 ? -2.072 -9.789 -13.945 1 91.31 66 LEU B C 1
ATOM 1436 O O . LEU B 1 66 ? -1.046 -9.547 -13.305 1 91.31 66 LEU B O 1
ATOM 1440 N N . GLU B 1 67 ? -3.135 -10.273 -13.43 1 86.81 67 GLU B N 1
ATOM 1441 C CA . GLU B 1 67 ? -3.238 -10.562 -12.008 1 86.81 67 GLU B CA 1
ATOM 1442 C C . GLU B 1 67 ? -2.203 -11.602 -11.578 1 86.81 67 GLU B C 1
ATOM 1444 O O . GLU B 1 67 ? -1.57 -11.461 -10.531 1 86.81 67 GLU B O 1
ATOM 1449 N N . ARG B 1 68 ? -1.992 -12.57 -12.414 1 85.94 68 ARG B N 1
ATOM 1450 C CA . ARG B 1 68 ? -1.051 -13.641 -12.109 1 85.94 68 ARG B CA 1
ATOM 1451 C C . ARG B 1 68 ? 0.386 -13.133 -12.133 1 85.94 68 ARG B C 1
ATOM 1453 O O . ARG B 1 68 ? 1.197 -13.508 -11.281 1 85.94 68 ARG B O 1
ATOM 1460 N N . LYS B 1 69 ? 0.609 -12.305 -13.062 1 86.12 69 LYS B N 1
ATOM 1461 C CA . LYS B 1 69 ? 1.974 -11.812 -13.227 1 86.12 69 LYS B CA 1
ATOM 1462 C C . LYS B 1 69 ? 2.344 -10.836 -12.109 1 86.12 69 LYS B C 1
ATOM 1464 O O . LYS B 1 69 ? 3.477 -10.844 -11.625 1 86.12 69 LYS B O 1
ATOM 1469 N N . ILE B 1 70 ? 1.387 -9.977 -11.773 1 83.88 70 ILE B N 1
ATOM 1470 C CA . ILE B 1 70 ? 1.666 -9.039 -10.695 1 83.88 70 ILE B CA 1
ATOM 1471 C C . ILE B 1 70 ? 1.661 -9.766 -9.352 1 83.88 70 ILE B C 1
ATOM 1473 O O . ILE B 1 70 ? 2.486 -9.484 -8.484 1 83.88 70 ILE B O 1
ATOM 1477 N N . GLY B 1 71 ? 0.725 -10.719 -9.242 1 76.38 71 GLY B N 1
ATOM 1478 C CA . GLY B 1 71 ? 0.715 -11.562 -8.055 1 76.38 71 GLY B CA 1
ATOM 1479 C C . GLY B 1 71 ? 0.253 -10.828 -6.812 1 76.38 71 GLY B C 1
ATOM 1480 O O . GLY B 1 71 ? 0.774 -11.062 -5.719 1 76.38 71 GLY B O 1
ATOM 1481 N N . CYS B 1 72 ? -0.546 -9.836 -6.926 1 75.31 72 CYS B N 1
ATOM 1482 C CA . CYS B 1 72 ? -0.966 -9.078 -5.75 1 75.31 72 CYS B CA 1
ATOM 1483 C C . CYS B 1 72 ? -2.486 -9.016 -5.66 1 75.31 72 CYS B C 1
ATOM 1485 O O . CYS B 1 72 ? -3.045 -7.973 -5.305 1 75.31 72 CYS B O 1
ATOM 1487 N N . GLY B 1 73 ? -3.131 -10.07 -6 1 77.38 73 GLY B N 1
ATOM 1488 C CA . GLY B 1 73 ? -4.578 -10.125 -5.887 1 77.38 73 GLY B CA 1
ATOM 1489 C C . GLY B 1 73 ? -5.293 -9.781 -7.184 1 77.38 73 GLY B C 1
ATOM 1490 O O . GLY B 1 73 ? -4.707 -9.875 -8.266 1 77.38 73 GLY B O 1
ATOM 1491 N N . GLN B 1 74 ? -6.535 -9.469 -6.977 1 83.31 74 GLN B N 1
ATOM 1492 C CA . GLN B 1 74 ? -7.363 -9.102 -8.125 1 83.31 74 GLN B CA 1
ATOM 1493 C C . GLN B 1 74 ? -7.145 -7.648 -8.516 1 83.31 74 GLN B C 1
ATOM 1495 O O . GLN B 1 74 ? -6.59 -6.867 -7.738 1 83.31 74 GLN B O 1
ATOM 1500 N N . VAL B 1 75 ? -7.562 -7.332 -9.656 1 88.56 75 VAL B N 1
ATOM 1501 C CA . VAL B 1 75 ? -7.328 -6.008 -10.227 1 88.56 75 VAL B CA 1
ATOM 1502 C C . VAL B 1 75 ? -7.941 -4.941 -9.328 1 88.56 75 VAL B C 1
ATOM 1504 O O . VAL B 1 75 ? -7.371 -3.861 -9.156 1 88.56 75 VAL B O 1
ATOM 1507 N N . GLU B 1 76 ? -9.062 -5.191 -8.758 1 87.19 76 GLU B N 1
ATOM 1508 C CA . GLU B 1 76 ? -9.703 -4.238 -7.863 1 87.19 76 GLU B CA 1
ATOM 1509 C C . GLU B 1 76 ? -8.836 -3.953 -6.641 1 87.19 76 GLU B C 1
ATOM 1511 O O . GLU B 1 76 ? -8.75 -2.811 -6.188 1 87.19 76 GLU B O 1
ATOM 1516 N N . GLU B 1 77 ? -8.227 -4.922 -6.109 1 88.56 77 GLU B N 1
ATOM 1517 C CA . GLU B 1 77 ? -7.285 -4.758 -5.004 1 88.56 77 GLU B CA 1
ATOM 1518 C C . GLU B 1 77 ? -6.059 -3.963 -5.438 1 88.56 77 GLU B C 1
ATOM 1520 O O . GLU B 1 77 ? -5.555 -3.127 -4.684 1 88.56 77 GLU B O 1
ATOM 1525 N N . LEU B 1 78 ? -5.633 -4.273 -6.617 1 92.25 78 LEU B N 1
ATOM 1526 C CA . LEU B 1 78 ? -4.488 -3.545 -7.156 1 92.25 78 LEU B CA 1
ATOM 1527 C C . LEU B 1 78 ? -4.801 -2.057 -7.27 1 92.25 78 LEU B C 1
ATOM 1529 O O . LEU B 1 78 ? -3.941 -1.215 -6.996 1 92.25 78 LEU B O 1
ATOM 1533 N N . ILE B 1 79 ? -6.023 -1.773 -7.691 1 92.75 79 ILE B N 1
ATOM 1534 C CA . ILE B 1 79 ? -6.445 -0.386 -7.855 1 92.75 79 ILE B CA 1
ATOM 1535 C C . ILE B 1 79 ? -6.496 0.304 -6.496 1 92.75 79 ILE B C 1
ATOM 1537 O O . ILE B 1 79 ? -5.961 1.403 -6.328 1 92.75 79 ILE B O 1
ATOM 1541 N N . VAL B 1 80 ? -7.027 -0.327 -5.496 1 91.94 80 VAL B N 1
ATOM 1542 C CA . VAL B 1 80 ? -7.086 0.23 -4.148 1 91.94 80 VAL B CA 1
ATOM 1543 C C . VAL B 1 80 ? -5.672 0.458 -3.623 1 91.94 80 VAL B C 1
ATOM 1545 O O . VAL B 1 80 ? -5.379 1.506 -3.043 1 91.94 80 VAL B O 1
ATOM 1548 N N . GLN B 1 81 ? -4.801 -0.49 -3.797 1 94.31 81 GLN B N 1
ATOM 1549 C CA . GLN B 1 81 ? -3.41 -0.369 -3.375 1 94.31 81 GLN B CA 1
ATOM 1550 C C . GLN B 1 81 ? -2.729 0.813 -4.059 1 94.31 81 GLN B C 1
ATOM 1552 O O . GLN B 1 81 ? -2.002 1.573 -3.414 1 94.31 81 GLN B O 1
ATOM 1557 N N . ALA B 1 82 ? -2.998 0.936 -5.352 1 96.31 82 ALA B N 1
ATOM 1558 C CA . ALA B 1 82 ? -2.396 2.029 -6.109 1 96.31 82 ALA B CA 1
ATOM 1559 C C . ALA B 1 82 ? -2.938 3.379 -5.648 1 96.31 82 ALA B C 1
ATOM 1561 O O . ALA B 1 82 ? -2.186 4.348 -5.531 1 96.31 82 ALA B O 1
ATOM 1562 N N . GLU B 1 83 ? -4.207 3.471 -5.367 1 96 83 GLU B N 1
ATOM 1563 C CA . GLU B 1 83 ? -4.816 4.699 -4.867 1 96 83 GLU B CA 1
ATOM 1564 C C . GLU B 1 83 ? -4.223 5.102 -3.52 1 96 83 GLU B C 1
ATOM 1566 O O . GLU B 1 83 ? -3.885 6.266 -3.307 1 96 83 GLU B O 1
ATOM 1571 N N . ASN B 1 84 ? -4.117 4.121 -2.68 1 96.69 84 ASN B N 1
ATOM 1572 C CA . ASN B 1 84 ? -3.527 4.387 -1.372 1 96.69 84 ASN B CA 1
ATOM 1573 C C . ASN B 1 84 ? -2.072 4.824 -1.493 1 96.69 84 ASN B C 1
ATOM 1575 O O . ASN B 1 84 ? -1.634 5.738 -0.792 1 96.69 84 ASN B O 1
ATOM 1579 N N . GLU B 1 85 ? -1.323 4.125 -2.35 1 98 85 GLU B N 1
ATOM 1580 C CA . GLU B 1 85 ? 0.077 4.48 -2.555 1 98 85 GLU B CA 1
ATOM 1581 C C . GLU B 1 85 ? 0.209 5.895 -3.117 1 98 85 GLU B C 1
ATOM 1583 O O . GLU B 1 85 ? 1.117 6.637 -2.738 1 98 85 GLU B O 1
ATOM 1588 N N . LEU B 1 86 ? -0.691 6.293 -3.992 1 98.5 86 LEU B N 1
ATOM 1589 C CA . LEU B 1 86 ? -0.677 7.652 -4.527 1 98.5 86 LEU B CA 1
ATOM 1590 C C . LEU B 1 86 ? -0.91 8.672 -3.422 1 98.5 86 LEU B C 1
ATOM 1592 O O . LEU B 1 86 ? -0.221 9.695 -3.361 1 98.5 86 LEU B O 1
ATOM 1596 N N . ILE B 1 87 ? -1.861 8.375 -2.57 1 97.75 87 ILE B N 1
ATOM 1597 C CA . ILE B 1 87 ? -2.119 9.258 -1.438 1 97.75 87 ILE B CA 1
ATOM 1598 C C . ILE B 1 87 ? -0.857 9.391 -0.588 1 97.75 87 ILE B C 1
ATOM 1600 O O . ILE B 1 87 ? -0.452 10.5 -0.234 1 97.75 87 ILE B O 1
ATOM 1604 N N . LEU B 1 88 ? -0.179 8.328 -0.314 1 97.88 88 LEU B N 1
ATOM 1605 C CA . LEU B 1 88 ? 1.031 8.359 0.499 1 97.88 88 LEU B CA 1
ATOM 1606 C C . LEU B 1 88 ? 2.137 9.141 -0.205 1 97.88 88 LEU B C 1
ATOM 1608 O O . LEU B 1 88 ? 2.822 9.953 0.419 1 97.88 88 LEU B O 1
ATOM 1612 N N . ALA B 1 89 ? 2.301 8.836 -1.466 1 98.44 89 ALA B N 1
ATOM 1613 C CA . ALA B 1 89 ? 3.338 9.531 -2.225 1 98.44 89 ALA B CA 1
ATOM 1614 C C . ALA B 1 89 ? 3.145 11.039 -2.162 1 98.44 89 ALA B C 1
ATOM 1616 O O . ALA B 1 89 ? 4.105 11.789 -1.957 1 98.44 89 ALA B O 1
ATOM 1617 N N . ARG B 1 90 ? 1.96 11.461 -2.316 1 97.62 90 ARG B N 1
ATOM 1618 C CA . ARG B 1 90 ? 1.661 12.891 -2.246 1 97.62 90 ARG B CA 1
ATOM 1619 C C . ARG B 1 90 ? 1.87 13.422 -0.834 1 97.62 90 ARG B C 1
ATOM 1621 O O . ARG B 1 90 ? 2.361 14.539 -0.655 1 97.62 90 ARG B O 1
ATOM 1628 N N . LYS B 1 91 ? 1.549 12.641 0.105 1 96.19 91 LYS B N 1
ATOM 1629 C CA . LYS B 1 91 ? 1.778 13.039 1.492 1 96.19 91 LYS B CA 1
ATOM 1630 C C . LYS B 1 91 ? 3.27 13.109 1.803 1 96.19 91 LYS B C 1
ATOM 1632 O O . LYS B 1 91 ? 3.717 14.008 2.521 1 96.19 91 LYS B O 1
ATOM 1637 N N . MET B 1 92 ? 4.016 12.156 1.28 1 96.5 92 MET B N 1
ATOM 1638 C CA . MET B 1 92 ? 5.465 12.164 1.455 1 96.5 92 MET B CA 1
ATOM 1639 C C . MET B 1 92 ? 6.074 13.453 0.916 1 96.5 92 MET B C 1
ATOM 1641 O O . MET B 1 92 ? 6.98 14.023 1.527 1 96.5 92 MET B O 1
ATOM 1645 N N . LEU B 1 93 ? 5.555 13.898 -0.164 1 96.56 93 LEU B N 1
ATOM 1646 C CA . LEU B 1 93 ? 6.047 15.133 -0.77 1 96.56 93 LEU B CA 1
ATOM 1647 C C . LEU B 1 93 ? 5.773 16.328 0.133 1 96.56 93 LEU B C 1
ATOM 1649 O O . LEU B 1 93 ? 6.59 17.25 0.21 1 96.56 93 LEU B O 1
ATOM 1653 N N . SER B 1 94 ? 4.66 16.281 0.795 1 93.25 94 SER B N 1
ATOM 1654 C CA . SER B 1 94 ? 4.297 17.359 1.712 1 93.25 94 SER B CA 1
ATOM 1655 C C . SER B 1 94 ? 5.094 17.281 3.008 1 93.25 94 SER B C 1
ATOM 1657 O O . SER B 1 94 ? 5.512 18.297 3.557 1 93.25 94 SER B O 1
ATOM 1659 N N . TRP B 1 95 ? 5.352 16.156 3.455 1 92.06 95 TRP B N 1
ATOM 1660 C CA . TRP B 1 95 ? 6 15.891 4.738 1 92.06 95 TRP B CA 1
ATOM 1661 C C . TRP B 1 95 ? 7.512 16.016 4.621 1 92.06 95 TRP B C 1
ATOM 1663 O O . TRP B 1 95 ? 8.188 16.406 5.578 1 92.06 95 TRP B O 1
ATOM 1673 N N . LYS B 1 96 ? 8.086 15.656 3.504 1 93.88 96 LYS B N 1
ATOM 1674 C CA . LYS B 1 96 ? 9.508 15.711 3.184 1 93.88 96 LYS B CA 1
ATOM 1675 C C . LYS B 1 96 ? 10.344 15.086 4.297 1 93.88 96 LYS B C 1
ATOM 1677 O O . LYS B 1 96 ? 11.258 15.727 4.824 1 93.88 96 LYS B O 1
ATOM 1682 N N . PRO B 1 97 ? 10.07 13.836 4.52 1 92.19 97 PRO B N 1
ATOM 1683 C CA . PRO B 1 97 ? 10.758 13.211 5.652 1 92.19 97 PRO B CA 1
ATOM 1684 C C . PRO B 1 97 ? 12.273 13.117 5.445 1 92.19 97 PRO B C 1
ATOM 1686 O O . PRO B 1 97 ? 13.008 12.82 6.387 1 92.19 97 PRO B O 1
ATOM 1689 N N . TRP B 1 98 ? 12.727 13.25 4.34 1 91.94 98 TRP B N 1
ATOM 1690 C CA . TRP B 1 98 ? 14.141 13.195 4.008 1 91.94 98 TRP B CA 1
ATOM 1691 C C . TRP B 1 98 ? 14.844 14.492 4.395 1 91.94 98 TRP B C 1
ATOM 1693 O O . TRP B 1 98 ? 16.078 14.586 4.328 1 91.94 98 TRP B O 1
ATOM 1703 N N . GLU B 1 99 ? 14.133 15.516 4.73 1 89.94 99 GLU B N 1
ATOM 1704 C CA . GLU B 1 99 ? 14.695 16.781 5.191 1 89.94 99 GLU B CA 1
ATOM 1705 C C . GLU B 1 99 ? 14.906 16.781 6.699 1 89.94 99 GLU B C 1
ATOM 1707 O 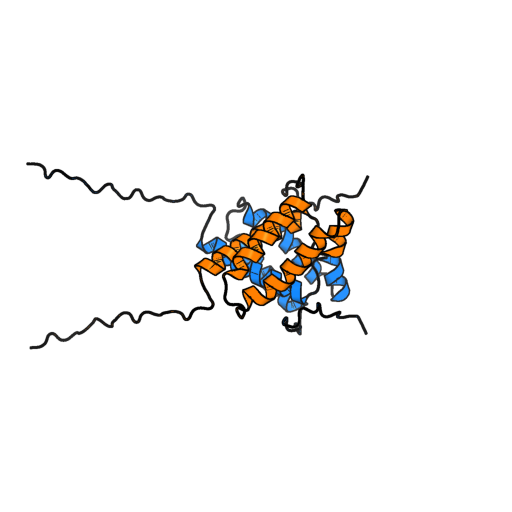O . GLU B 1 99 ? 14.117 16.188 7.441 1 89.94 99 GLU B O 1
ATOM 1712 N N . PRO B 1 100 ? 16.109 17.438 7.098 1 83.94 100 PRO B N 1
ATOM 1713 C CA . PRO B 1 100 ? 16.328 17.531 8.539 1 83.94 100 PRO B CA 1
ATOM 1714 C C . PRO B 1 100 ? 15.227 18.328 9.25 1 83.94 100 PRO B C 1
ATOM 1716 O O . PRO B 1 100 ? 14.641 19.234 8.664 1 83.94 100 PRO B O 1
ATOM 1719 N N . LEU B 1 101 ? 14.789 17.859 10.398 1 69.12 101 LEU B N 1
ATOM 1720 C CA . LEU B 1 101 ? 13.797 18.578 11.188 1 69.12 101 LEU B CA 1
ATOM 1721 C C . LEU B 1 101 ? 14.297 19.969 11.555 1 69.12 101 LEU B C 1
ATOM 1723 O O . LEU B 1 101 ? 15.445 20.125 11.977 1 69.12 101 LEU B O 1
ATOM 1727 N N . ILE B 1 102 ? 14.086 20.875 10.68 1 59.75 102 ILE B N 1
ATOM 1728 C CA . ILE B 1 102 ? 14.523 22.234 11.039 1 59.75 102 ILE B CA 1
ATOM 1729 C C . ILE B 1 102 ? 13.953 22.609 12.398 1 59.75 102 ILE B C 1
ATOM 1731 O O . ILE B 1 102 ? 12.734 22.688 12.57 1 59.75 102 ILE B O 1
ATOM 1735 N N . THR B 1 103 ? 14.383 21.938 13.297 1 55.72 103 THR B N 1
ATOM 1736 C CA . THR B 1 103 ? 13.992 22.516 14.578 1 55.72 103 THR B CA 1
ATOM 1737 C C . THR B 1 103 ? 14.375 23.984 14.633 1 55.72 103 THR B C 1
ATOM 1739 O O . THR B 1 103 ? 15.539 24.344 14.445 1 55.72 103 THR B O 1
ATOM 1742 N N . LYS B 1 104 ? 13.695 24.828 13.898 1 54.5 104 LYS B N 1
ATOM 1743 C CA . LYS B 1 104 ? 14.008 26.219 14.227 1 54.5 104 LYS B CA 1
ATOM 1744 C C . LYS B 1 104 ? 14.203 26.406 15.727 1 54.5 104 LYS B C 1
ATOM 1746 O O . LYS B 1 104 ? 13.328 26.047 16.516 1 54.5 104 LYS B O 1
ATOM 1751 N N . PRO B 1 105 ? 15.383 26.562 16.156 1 55.22 105 PRO B N 1
ATOM 1752 C CA . PRO B 1 105 ? 15.523 26.922 17.562 1 55.22 105 PRO B CA 1
ATOM 1753 C C . PRO B 1 105 ? 14.602 28.062 17.969 1 55.22 105 PRO B C 1
ATOM 1755 O O . PRO B 1 105 ? 14.289 28.938 17.156 1 55.22 105 PRO B O 1
ATOM 1758 N N . VAL B 1 106 ? 13.578 27.797 18.547 1 54.06 106 VAL B N 1
ATOM 1759 C CA . VAL B 1 106 ? 12.883 28.938 19.125 1 54.06 106 VAL B CA 1
ATOM 1760 C C . VAL B 1 106 ? 13.891 29.891 19.766 1 54.06 106 VAL B C 1
ATOM 1762 O O . VAL B 1 106 ? 14.734 29.469 20.562 1 54.06 106 VAL B O 1
ATOM 1765 N N . PRO B 1 107 ? 14.297 30.812 19.094 1 52.62 107 PRO B N 1
ATOM 1766 C CA . PRO B 1 107 ? 15.117 31.781 19.828 1 52.62 107 PRO B CA 1
ATOM 1767 C C . PRO B 1 107 ? 14.719 31.891 21.297 1 52.62 107 PRO B C 1
ATOM 1769 O O . PRO B 1 107 ? 13.531 31.828 21.625 1 52.62 107 PRO B O 1
ATOM 1772 N N . GLN B 1 108 ? 15.477 31.234 22.109 1 48.78 108 GLN B N 1
ATOM 1773 C CA . GLN B 1 108 ? 15.336 31.625 23.516 1 48.78 108 GLN B CA 1
ATOM 1774 C C . GLN B 1 108 ? 15.125 33.125 23.641 1 48.78 108 GLN B C 1
ATOM 1776 O O . GLN B 1 108 ? 16.062 33.906 23.469 1 48.78 108 GLN B O 1
ATOM 1781 N N . GLN B 1 109 ? 14.219 33.594 22.953 1 46.66 109 GLN B N 1
ATOM 1782 C CA . GLN B 1 109 ? 14.016 35 23.188 1 46.66 109 GLN B CA 1
ATOM 1783 C C . GLN B 1 109 ? 14.039 35.344 24.672 1 46.66 109 GLN B C 1
ATOM 1785 O O . GLN B 1 109 ? 13.727 36.469 25.078 1 46.66 109 GLN B O 1
ATOM 1790 N N . TRP B 1 110 ? 14.016 34.25 25.625 1 46.06 110 TRP B N 1
ATOM 1791 C CA . TRP B 1 110 ? 13.852 34.844 26.922 1 46.06 110 TRP B CA 1
ATOM 1792 C C . TRP B 1 110 ? 15.109 35.625 27.328 1 46.06 110 TRP B C 1
ATOM 1794 O O . TRP B 1 110 ? 16.141 35.031 27.625 1 46.06 110 TRP B O 1
ATOM 1804 N N . THR B 1 111 ? 15.594 36.625 26.516 1 45.94 111 THR B N 1
ATOM 1805 C CA . THR B 1 111 ? 16.609 37.5 27.062 1 45.94 111 THR B CA 1
ATOM 1806 C C . THR B 1 111 ? 16.141 38.094 28.406 1 45.94 111 THR B C 1
ATOM 1808 O O . THR B 1 111 ? 15.195 38.875 28.453 1 45.94 111 THR B O 1
ATOM 1811 N N . TRP B 1 112 ? 15.734 37.281 29.312 1 49.31 112 TRP B N 1
ATOM 1812 C CA . TRP B 1 112 ? 15.68 37.844 30.641 1 49.31 112 TRP B CA 1
ATOM 1813 C C . TRP B 1 112 ? 17.078 38 31.25 1 49.31 112 TRP B C 1
ATOM 1815 O O . TRP B 1 112 ? 17.891 37.094 31.125 1 49.31 112 TRP B O 1
ATOM 1825 N N . PRO B 1 113 ? 17.516 38.969 31.828 1 51.78 113 PRO B N 1
ATOM 1826 C CA . PRO B 1 113 ? 17.266 40.188 32.625 1 51.78 113 PRO B CA 1
ATOM 1827 C C . PRO B 1 113 ? 17.344 41.438 31.781 1 51.78 113 PRO B C 1
ATOM 1829 O O . PRO B 1 113 ? 18.016 41.469 30.75 1 51.78 113 PRO B O 1
ATOM 1832 N N . PRO B 1 114 ? 16.359 42.438 32.031 1 45.66 114 PRO B N 1
ATOM 1833 C CA . PRO B 1 114 ? 16.438 43.75 31.422 1 45.66 114 PRO B CA 1
ATOM 1834 C C . PRO B 1 114 ? 17.688 44.531 31.844 1 45.66 114 PRO B C 1
ATOM 1836 O O . PRO B 1 114 ? 18.219 44.281 32.938 1 45.66 114 PRO B O 1
ATOM 1839 N N . THR B 1 115 ? 18.594 44.781 30.891 1 47.28 115 THR B N 1
ATOM 1840 C CA . THR B 1 115 ? 19.703 45.625 31.281 1 47.28 115 THR B CA 1
ATOM 1841 C C . THR B 1 115 ? 19.25 46.719 32.219 1 47.28 115 THR B C 1
ATOM 1843 O O . THR B 1 115 ? 18.219 47.375 32 1 47.28 115 THR B O 1
ATOM 1846 N N . LYS B 1 116 ? 19.969 46.688 33.406 1 36.78 116 LYS B N 1
ATOM 1847 C CA . LYS B 1 116 ? 19.844 47.875 34.25 1 36.78 116 LYS B CA 1
ATOM 1848 C C . LYS B 1 116 ? 19.969 49.156 33.469 1 36.78 116 LYS B C 1
ATOM 1850 O O . LYS 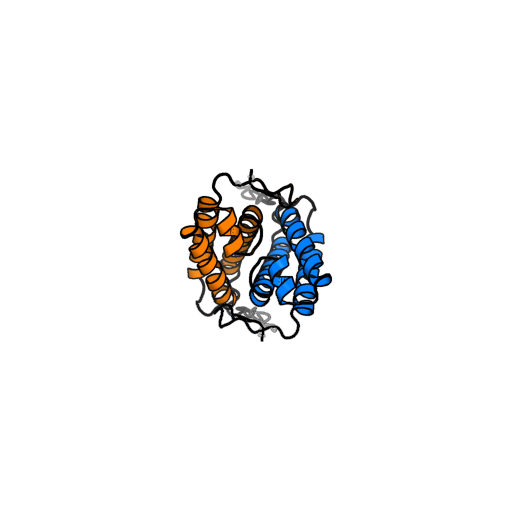B 1 116 ? 20.766 49.25 32.5 1 36.78 116 LYS B O 1
#

Foldseek 3Di:
DDCVVVPVPVPQDDDPCLLVLLLVLLVLLLVLLVVADCPPPLSVVVVVLSVVLNVLSVVPDDQVVSCVVNVPDHSSRVSVVSVVSSVVSVVCVVVVPVDDPPPVPPPPVVPPDDDD/DDCVVVPVPVPQDDDPCLLVLLLVLLVLLLVLLVLADCPPPLSVVVVVLSVVLNVLSVVPDDQVVSCVVNVPDHSSVVSVVSVVSSVVSVVCVVVVPVDDPPPVPPPPVPPPDDDD

Secondary structure (DSSP, 8-state):
-------S-TTSPPPS-HHHHHHHHHHHHHHHHHTS-TT-HHHHHHHHHHHHHHHHHHH---HHHHHHHHTBS-HHHHHHHHHHHHHHHHHHHHH-TTS-------------S---/-------S-TTSPPPS-HHHHHHHHHHHHHHHHHTS-TT-HHHHHHHHHHHHHHHHHHH---HHHHHHHHTBS-HHHHHHHHHHHHHHHHHHHHH-TTS-------------S---

Nearest PDB structures (foldseek):
  8ba0-assembly1_V  TM=8.141E-01  e=1.266E-10  Drosophila melanogaster
  8ud1-assembly1_1V  TM=8.124E-01  e=4.660E-10  Sus scrofa
  8q0a-assembly1_V  TM=8.204E-01  e=6.547E-10  Bos taurus
  6zkh-assembly1_f  TM=8.162E-01  e=1.621E-09  Ovis aries
  7b93-assembly1_V  TM=8.073E-01  e=2.699E-09  Mus musculus

InterPro domains:
  IPR006806 NADH dehydrogenase [ubiquinone] 1 alpha subcomplex subunit 5 [PF04716] (11-77)
  IPR006806 NADH dehydrogenase [ubiquinone] 1 alpha subcomplex subunit 5 [PTHR12653] (5-113)